Protein AF-A0AAW0FMP4-F1 (afdb_monomer_lite)

Structure (mmCIF, N/CA/C/O backbone):
data_AF-A0AAW0FMP4-F1
#
_entry.id   AF-A0AAW0FMP4-F1
#
loop_
_atom_site.group_PDB
_atom_site.id
_atom_site.type_symbol
_atom_site.label_atom_id
_atom_site.label_alt_id
_atom_site.label_comp_id
_atom_site.label_asym_id
_atom_site.label_entity_id
_atom_site.label_seq_id
_atom_site.pdbx_PDB_ins_code
_atom_site.Cartn_x
_atom_site.Cartn_y
_atom_site.Cartn_z
_atom_site.occupancy
_atom_site.B_iso_or_equiv
_atom_site.auth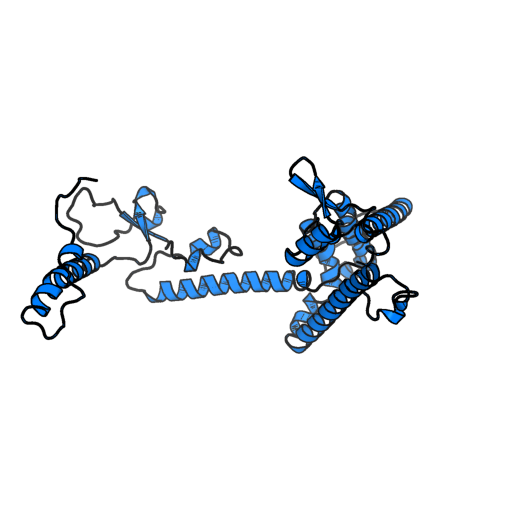_seq_id
_atom_site.auth_comp_id
_atom_site.auth_asym_id
_atom_site.auth_atom_id
_atom_site.pdbx_PDB_model_num
ATOM 1 N N . MET A 1 1 ? -31.340 -11.229 22.250 1.00 46.31 1 MET A N 1
ATOM 2 C CA . MET A 1 1 ? -31.129 -10.364 23.427 1.00 46.31 1 MET A CA 1
ATOM 3 C C . MET A 1 1 ? -32.455 -10.236 24.140 1.00 46.31 1 MET A C 1
ATOM 5 O O . MET A 1 1 ? -33.462 -10.056 23.465 1.00 46.31 1 MET A O 1
ATOM 9 N N . GLU A 1 2 ? -32.455 -10.417 25.455 1.00 75.06 2 GLU A N 1
ATOM 10 C CA . GLU A 1 2 ? -33.631 -10.211 26.300 1.00 75.06 2 GLU A CA 1
ATOM 11 C C . GLU A 1 2 ? -33.882 -8.702 26.431 1.00 75.06 2 GLU A C 1
ATOM 13 O O . GLU A 1 2 ? -32.935 -7.928 26.578 1.00 75.06 2 GLU A O 1
ATOM 18 N N . TYR A 1 3 ? -35.133 -8.269 26.276 1.00 82.94 3 TYR A N 1
ATOM 19 C CA . TYR A 1 3 ? -35.497 -6.863 26.428 1.00 82.94 3 TYR A CA 1
ATOM 20 C C . TYR A 1 3 ? -35.502 -6.510 27.914 1.00 82.94 3 TYR A C 1
ATOM 22 O O . TYR A 1 3 ? -36.204 -7.151 28.693 1.00 82.94 3 TYR A O 1
ATOM 30 N N . ILE A 1 4 ? -34.730 -5.494 28.293 1.00 83.12 4 ILE A N 1
ATOM 31 C CA . ILE A 1 4 ? -34.710 -4.972 29.658 1.00 83.12 4 ILE A CA 1
ATOM 32 C C . ILE A 1 4 ? -35.547 -3.693 29.673 1.00 83.12 4 ILE A C 1
ATOM 34 O O . ILE A 1 4 ? -35.209 -2.714 29.006 1.00 83.12 4 ILE A O 1
ATOM 38 N N . GLU A 1 5 ? -36.656 -3.723 30.407 1.00 85.31 5 GLU A N 1
ATOM 39 C CA . GLU A 1 5 ? -37.550 -2.579 30.584 1.00 85.31 5 GLU A CA 1
ATOM 40 C C . GLU A 1 5 ? -36.926 -1.552 31.545 1.00 85.31 5 GLU A C 1
ATOM 42 O O . GLU A 1 5 ? -36.425 -1.913 32.610 1.00 85.31 5 GLU A O 1
ATOM 47 N N . GLY A 1 6 ? -36.938 -0.268 31.172 1.00 83.06 6 GLY A N 1
ATOM 48 C CA . GLY A 1 6 ? -36.393 0.810 32.000 1.00 83.06 6 GLY A CA 1
ATOM 49 C C . GLY A 1 6 ? -36.350 2.173 31.303 1.00 83.06 6 GLY A C 1
ATOM 50 O O . GLY A 1 6 ? -36.480 2.277 30.080 1.00 83.06 6 GLY A O 1
ATOM 51 N N . GLU A 1 7 ? -36.171 3.240 32.087 1.00 82.81 7 GLU A N 1
ATOM 52 C CA . GLU A 1 7 ? -35.945 4.589 31.559 1.00 82.81 7 GLU A CA 1
ATOM 53 C C . GLU A 1 7 ? -34.481 4.803 31.151 1.00 82.81 7 GLU A C 1
ATOM 55 O O . GLU A 1 7 ? -33.555 4.311 31.791 1.00 82.81 7 GLU A O 1
ATOM 60 N N . LEU A 1 8 ? -34.261 5.572 30.080 1.00 84.00 8 LEU A N 1
ATOM 61 C CA . LEU A 1 8 ? -32.918 5.904 29.604 1.00 84.00 8 LEU A CA 1
ATOM 62 C C . LEU A 1 8 ? -32.252 6.929 30.530 1.00 84.00 8 LEU A C 1
ATOM 64 O O . LEU A 1 8 ? -32.854 7.960 30.825 1.00 84.00 8 LEU A O 1
ATOM 68 N N . LEU A 1 9 ? -30.974 6.718 30.854 1.00 82.31 9 LEU A N 1
ATOM 69 C CA . LEU A 1 9 ? -30.120 7.661 31.598 1.00 82.31 9 LEU A CA 1
ATOM 70 C C . LEU A 1 9 ? -30.187 9.101 31.054 1.00 82.31 9 LEU A C 1
ATOM 72 O O . LEU A 1 9 ? -30.290 10.054 31.816 1.00 82.31 9 LEU A O 1
ATOM 76 N N . MET A 1 10 ? -30.233 9.267 29.728 1.00 76.38 10 MET A N 1
ATOM 77 C CA . MET A 1 10 ? -30.350 10.579 29.068 1.00 76.38 10 MET A CA 1
ATOM 78 C C . MET A 1 10 ? -31.637 11.344 29.418 1.00 76.38 10 MET A C 1
ATOM 80 O O . MET A 1 10 ? -31.646 12.566 29.335 1.00 76.38 10 MET A O 1
ATOM 84 N N . LYS A 1 11 ? -32.725 10.660 29.803 1.00 82.31 11 LYS A N 1
ATOM 85 C CA . LYS A 1 11 ? -33.970 11.321 30.243 1.00 82.31 11 LYS A CA 1
ATOM 86 C C . LYS A 1 11 ? -33.863 11.905 31.651 1.00 82.31 11 LYS A C 1
ATOM 88 O O . LYS A 1 11 ? -34.692 12.726 32.024 1.00 82.31 11 LYS A O 1
ATOM 93 N N . GLN A 1 12 ? -32.866 11.468 32.416 1.00 80.00 12 GLN A N 1
ATOM 94 C CA . GLN A 1 12 ? -32.618 11.912 33.785 1.00 80.00 12 GLN A CA 1
ATOM 95 C C . GLN A 1 12 ? -31.642 13.099 33.836 1.00 80.00 12 GLN A C 1
ATOM 97 O O . GLN A 1 12 ? -31.476 13.702 34.891 1.00 80.00 12 GLN A O 1
ATOM 102 N N . TRP A 1 13 ? -31.024 13.465 32.703 1.00 76.25 13 TRP A N 1
ATOM 103 C CA . TRP A 1 13 ? -30.123 14.611 32.592 1.00 76.25 13 TRP A CA 1
ATOM 104 C C . TRP A 1 13 ? -30.853 15.852 32.068 1.00 76.25 13 TRP A C 1
ATOM 106 O O . TRP A 1 13 ? -31.481 15.809 31.009 1.00 76.25 13 TRP A O 1
ATOM 116 N N . ASN A 1 14 ? -30.720 16.982 32.768 1.00 79.62 14 ASN A N 1
ATOM 117 C CA . ASN A 1 14 ? -31.154 18.286 32.274 1.00 79.62 14 ASN A CA 1
ATOM 118 C C . ASN A 1 14 ? -29.937 19.205 32.043 1.00 79.62 14 ASN A C 1
ATOM 120 O O . ASN A 1 14 ? -29.473 19.844 32.987 1.00 79.62 14 ASN A O 1
ATOM 124 N N . PRO A 1 15 ? -29.427 19.314 30.801 1.00 76.50 15 PRO A N 1
ATOM 125 C CA . PRO A 1 15 ? -28.218 20.084 30.496 1.00 76.50 15 PRO A CA 1
ATOM 126 C C . PRO A 1 15 ? -28.403 21.609 30.579 1.00 76.50 15 PRO A C 1
ATOM 128 O O . PRO A 1 15 ? -27.451 22.346 30.346 1.00 76.50 15 PRO A O 1
ATOM 131 N N . LEU A 1 16 ? -29.621 22.096 30.846 1.00 80.75 16 LEU A N 1
ATOM 132 C CA . LEU A 1 16 ? -29.942 23.527 30.903 1.00 80.75 16 LEU A CA 1
ATOM 133 C C . LEU A 1 16 ? -30.001 24.077 32.336 1.00 80.75 16 LEU A C 1
ATOM 135 O O . LEU A 1 16 ? -30.237 25.272 32.518 1.00 80.75 16 LEU A O 1
ATOM 139 N N . VAL A 1 17 ? -29.834 23.223 33.348 1.00 80.94 17 VAL A N 1
ATOM 140 C CA . VAL A 1 17 ? -29.778 23.651 34.751 1.00 80.94 17 VAL A CA 1
ATOM 141 C C . VAL A 1 17 ? -28.416 24.291 35.009 1.00 80.94 17 VAL A C 1
ATOM 143 O O . VAL A 1 17 ? -27.389 23.719 34.662 1.00 80.94 17 VAL A O 1
ATOM 146 N N . SER A 1 18 ? -28.417 25.492 35.592 1.00 77.00 18 SER A N 1
ATOM 147 C CA . SER A 1 18 ? -27.185 26.160 36.026 1.00 77.00 18 SER A CA 1
ATOM 148 C C . SER A 1 18 ? -26.501 25.339 37.116 1.00 77.00 18 SER A C 1
ATOM 150 O O . SER A 1 18 ? -27.176 24.879 38.037 1.00 77.00 18 SER A O 1
ATOM 152 N N . ASP A 1 19 ? -25.173 25.245 37.073 1.00 74.69 19 ASP A N 1
ATOM 153 C CA . ASP A 1 19 ? -24.367 24.589 38.114 1.00 74.69 19 ASP A CA 1
ATOM 154 C C . ASP A 1 19 ? -24.575 25.216 39.510 1.00 74.69 19 ASP A C 1
ATOM 156 O O . ASP A 1 19 ? -24.301 24.590 40.531 1.00 74.69 19 ASP A O 1
ATOM 160 N N . GLU A 1 20 ? -25.085 26.451 39.561 1.00 79.56 20 GLU A N 1
ATOM 161 C CA . GLU A 1 20 ? -25.396 27.190 40.791 1.00 79.56 20 GLU A CA 1
ATOM 162 C C . GLU A 1 20 ? -26.792 26.877 41.364 1.00 79.56 20 GLU A C 1
ATOM 164 O O . GLU A 1 20 ? -27.141 27.365 42.441 1.00 79.56 20 GLU A O 1
ATOM 169 N N . ALA A 1 21 ? -27.621 26.105 40.653 1.00 80.75 21 ALA A N 1
ATOM 170 C CA . ALA A 1 21 ? -28.957 25.749 41.116 1.00 80.75 21 ALA A CA 1
ATOM 171 C C . ALA A 1 21 ? -28.906 24.689 42.230 1.00 80.75 21 ALA A C 1
ATOM 173 O O . ALA A 1 21 ? -28.149 23.719 42.175 1.00 80.75 21 ALA A O 1
ATOM 174 N N . GLU A 1 22 ? -29.751 24.860 43.247 1.00 78.94 22 GLU A N 1
ATOM 175 C CA . GLU A 1 22 ? -29.883 23.911 44.354 1.00 78.94 22 GLU A CA 1
ATOM 176 C C . GLU A 1 22 ? -30.314 22.531 43.822 1.00 78.94 22 GLU A C 1
ATOM 178 O O . GLU A 1 22 ? -31.299 22.425 43.092 1.00 78.94 22 GLU A O 1
ATOM 183 N N . GLY A 1 23 ? -29.557 21.478 44.149 1.00 79.62 23 GLY A N 1
ATOM 184 C CA . GLY A 1 23 ? -29.805 20.116 43.658 1.00 79.62 23 GLY A CA 1
ATOM 185 C C . GLY A 1 23 ? -29.122 19.744 42.331 1.00 79.62 23 GLY A C 1
ATOM 186 O O . GLY A 1 23 ? -29.139 18.573 41.952 1.00 79.62 23 GLY A O 1
ATOM 187 N N . ALA A 1 24 ? -28.494 20.697 41.624 1.00 80.62 24 ALA A N 1
ATOM 188 C CA . ALA A 1 24 ? -27.911 20.457 40.296 1.00 80.62 24 ALA A CA 1
ATOM 189 C C . ALA A 1 24 ? -26.805 19.386 40.305 1.00 80.62 24 ALA A C 1
ATOM 191 O O . ALA A 1 24 ? -26.715 18.560 39.394 1.00 80.62 24 ALA A O 1
ATOM 192 N N . VAL A 1 25 ? -25.986 19.359 41.361 1.00 81.94 25 VAL A N 1
ATOM 193 C CA . VAL A 1 25 ? -24.910 18.371 41.524 1.00 81.94 25 VAL A CA 1
ATOM 194 C C . VAL A 1 25 ? -25.471 16.977 41.811 1.00 81.94 25 VAL A C 1
ATOM 196 O O . VAL A 1 25 ? -24.970 16.004 41.245 1.00 81.94 25 VAL A O 1
ATOM 199 N N . GLU A 1 26 ? -26.499 16.848 42.659 1.00 85.00 26 GLU A N 1
ATOM 200 C CA . GLU A 1 26 ? -27.151 15.554 42.896 1.00 85.00 26 GLU A CA 1
ATOM 201 C C . GLU A 1 26 ? -27.810 15.002 41.627 1.00 85.00 26 GLU A C 1
ATOM 203 O O . GLU A 1 26 ? -27.701 13.806 41.354 1.00 85.00 26 GLU A O 1
ATOM 208 N N . ASP A 1 27 ? -28.458 15.854 40.832 1.00 82.06 27 ASP A N 1
ATOM 209 C CA . ASP A 1 27 ? -29.087 15.441 39.576 1.00 82.06 27 ASP A CA 1
ATOM 210 C C . ASP A 1 27 ? -28.059 15.016 38.521 1.00 82.06 27 ASP A C 1
ATOM 212 O O . ASP A 1 27 ? -28.260 14.014 37.833 1.00 82.06 27 ASP A O 1
ATOM 216 N N . LEU A 1 28 ? -26.916 15.704 38.439 1.00 83.44 28 LEU A N 1
ATOM 217 C CA . LEU A 1 28 ? -25.816 15.305 37.563 1.00 83.44 28 LEU A CA 1
ATOM 218 C C . LEU A 1 28 ? -25.216 13.950 37.978 1.00 83.44 28 LEU A C 1
ATOM 220 O O . LEU A 1 28 ? -24.957 13.093 37.129 1.00 83.44 28 LEU A O 1
ATOM 224 N N . LYS A 1 29 ? -25.034 13.725 39.284 1.00 86.81 29 LYS A N 1
ATOM 225 C CA . LYS A 1 29 ? -24.497 12.467 39.825 1.00 86.81 29 LYS A CA 1
ATOM 226 C C . LYS A 1 29 ? -25.367 11.252 39.522 1.00 86.81 29 LYS A C 1
ATOM 228 O O . LYS A 1 29 ? -24.820 10.191 39.247 1.00 86.81 29 LYS A O 1
ATOM 233 N N . LYS A 1 30 ? -26.696 11.401 39.446 1.00 86.44 30 LYS A N 1
ATOM 234 C CA . LYS A 1 30 ? -27.600 10.310 39.015 1.00 86.44 30 LYS A CA 1
ATOM 235 C C . LYS A 1 30 ? -27.257 9.752 37.632 1.00 86.44 30 LYS A C 1
ATOM 237 O O . LYS A 1 30 ? -27.597 8.609 37.345 1.00 86.44 30 LYS A O 1
ATOM 242 N N . VAL A 1 31 ? -26.602 10.546 36.783 1.00 87.19 31 VAL A N 1
ATOM 243 C CA . VAL A 1 31 ? -26.176 10.131 35.442 1.00 87.19 31 VAL A CA 1
ATOM 244 C C . VAL A 1 31 ? -24.694 9.785 35.398 1.00 87.19 31 VAL A C 1
ATOM 246 O O . VAL A 1 31 ? -24.329 8.788 34.778 1.00 87.19 31 VAL A O 1
ATOM 249 N N . ILE A 1 32 ? -23.842 10.573 36.058 1.00 87.50 32 ILE A N 1
ATOM 250 C CA . ILE A 1 32 ? -22.394 10.339 36.060 1.00 87.50 32 ILE A CA 1
ATOM 251 C C . ILE A 1 32 ? -22.035 9.072 36.835 1.00 87.50 32 ILE A C 1
ATOM 253 O O . ILE A 1 32 ? -21.282 8.260 36.303 1.00 87.50 32 ILE A O 1
ATOM 257 N N . ASP A 1 33 ? -22.575 8.871 38.038 1.00 91.06 33 ASP A N 1
ATOM 258 C CA . ASP A 1 33 ? -22.158 7.767 38.908 1.00 91.06 33 ASP A CA 1
ATOM 259 C C . ASP A 1 33 ? -22.397 6.397 38.242 1.00 91.06 33 ASP A C 1
ATOM 261 O O . ASP A 1 33 ? -21.449 5.623 38.167 1.00 91.06 33 ASP A O 1
ATOM 265 N N . PRO A 1 34 ? -23.558 6.101 37.612 1.00 90.38 34 PRO A N 1
ATOM 266 C CA . PRO A 1 34 ? -23.735 4.838 36.890 1.00 90.38 34 PRO A CA 1
ATOM 267 C C . PRO A 1 34 ? -22.777 4.646 35.707 1.00 90.38 34 PRO A C 1
ATOM 269 O O . PRO A 1 34 ? -22.411 3.515 35.390 1.00 90.38 34 PRO A O 1
ATOM 272 N N . ILE A 1 35 ? -22.381 5.729 35.026 1.00 89.06 35 ILE A N 1
ATOM 273 C CA . ILE A 1 35 ? -21.405 5.666 33.928 1.00 89.06 35 ILE A CA 1
ATOM 274 C C . ILE A 1 35 ? -20.015 5.356 34.485 1.00 89.06 35 ILE A C 1
ATOM 276 O O . ILE A 1 35 ? -19.305 4.531 33.911 1.00 89.06 35 ILE A O 1
ATOM 280 N N . VAL A 1 36 ? -19.641 5.997 35.594 1.00 91.00 36 VAL A N 1
ATOM 281 C CA . VAL A 1 36 ? -18.368 5.765 36.284 1.00 91.00 36 VAL A CA 1
ATOM 282 C C . VAL A 1 36 ? -18.320 4.344 36.836 1.00 91.00 36 VAL A C 1
ATOM 284 O O . VAL A 1 36 ? -17.387 3.621 36.514 1.00 91.00 36 VAL A O 1
ATOM 287 N N . ASP A 1 37 ? -19.356 3.889 37.540 1.00 93.38 37 ASP A N 1
ATOM 288 C CA . ASP A 1 37 ? -19.459 2.521 38.060 1.00 93.38 37 ASP A CA 1
ATOM 289 C C . ASP A 1 37 ? -19.364 1.480 36.936 1.00 93.38 37 ASP A C 1
ATOM 291 O O . ASP A 1 37 ? -18.714 0.440 37.072 1.00 93.38 37 ASP A O 1
ATOM 295 N N . PHE A 1 38 ? -19.995 1.757 35.790 1.00 91.06 38 PHE A N 1
ATOM 296 C CA . PHE A 1 38 ? -19.890 0.905 34.611 1.00 91.06 38 PHE A CA 1
ATOM 297 C C . PHE A 1 38 ? -18.462 0.873 34.051 1.00 91.06 38 PHE A C 1
ATOM 299 O O . PHE A 1 38 ? -17.962 -0.207 33.728 1.00 91.06 38 PHE A O 1
ATOM 306 N N . GLN A 1 39 ? -17.791 2.024 33.953 1.00 89.00 39 GLN A N 1
ATOM 307 C CA . GLN A 1 39 ? -16.393 2.102 33.520 1.00 89.00 39 GLN A CA 1
ATOM 308 C C . GLN A 1 39 ? -15.456 1.384 34.496 1.00 89.00 39 GLN A C 1
ATOM 310 O O . GLN A 1 39 ? -14.646 0.571 34.056 1.00 89.00 39 GLN A O 1
ATOM 315 N N . ASP A 1 40 ? -15.613 1.597 35.801 1.00 92.12 40 ASP A N 1
ATOM 316 C CA . ASP A 1 40 ? -14.849 0.914 36.846 1.00 92.12 40 ASP A CA 1
ATOM 317 C C . ASP A 1 40 ? -15.039 -0.600 36.754 1.00 92.12 40 ASP A C 1
ATOM 319 O O . ASP A 1 40 ? -14.076 -1.370 36.824 1.00 92.12 40 ASP A O 1
ATOM 323 N N . LYS A 1 41 ? -16.274 -1.057 36.513 1.00 90.69 41 LYS A N 1
ATOM 324 C CA . LYS A 1 41 ? -16.543 -2.482 36.337 1.00 90.69 41 LYS A CA 1
ATOM 325 C C . LYS A 1 41 ? -15.914 -3.038 35.061 1.00 90.69 41 LYS A C 1
ATOM 327 O O . LYS A 1 41 ? -15.340 -4.127 35.117 1.00 90.69 41 LYS A O 1
ATOM 332 N N . LEU A 1 42 ? -15.976 -2.313 33.944 1.00 83.75 42 LEU A N 1
ATOM 333 C CA . LEU A 1 42 ? -15.309 -2.702 32.696 1.00 83.75 42 LEU A CA 1
ATOM 334 C C . LEU A 1 42 ? -13.786 -2.796 32.855 1.00 83.75 42 LEU A C 1
ATOM 336 O O . LEU A 1 42 ? -13.175 -3.702 32.296 1.00 83.75 42 LEU A O 1
ATOM 340 N N . LEU A 1 43 ? -13.185 -1.892 33.630 1.00 86.12 43 LEU A N 1
ATOM 341 C CA . LEU A 1 43 ? -11.742 -1.842 33.874 1.00 86.12 43 LEU A CA 1
ATOM 342 C C . LEU A 1 43 ? -11.272 -2.797 34.982 1.00 86.12 43 LEU A C 1
ATOM 344 O O . LEU A 1 43 ? -10.072 -2.990 35.149 1.00 86.12 43 LEU A O 1
ATOM 348 N N . SER A 1 44 ? -12.193 -3.415 35.730 1.00 86.81 44 SER A N 1
ATOM 349 C CA . SER A 1 44 ? -11.851 -4.327 36.833 1.00 86.81 44 SER A CA 1
ATOM 350 C C . SER A 1 44 ? -11.214 -5.648 36.387 1.00 86.81 44 SER A C 1
ATOM 352 O O . SER A 1 44 ? -10.632 -6.356 37.209 1.00 86.81 44 SER A O 1
ATOM 354 N N . VAL A 1 45 ? -11.325 -5.995 35.101 1.00 87.06 45 VAL A N 1
ATOM 355 C CA . VAL A 1 45 ? -10.741 -7.216 34.539 1.00 87.06 45 VAL A CA 1
ATOM 356 C C . VAL A 1 45 ? -9.334 -6.919 34.033 1.00 87.06 45 VAL A C 1
ATOM 358 O O . VAL A 1 45 ? -9.149 -6.205 33.049 1.00 87.06 45 VAL A O 1
ATOM 361 N N . THR A 1 46 ? -8.340 -7.522 34.678 1.00 89.75 46 THR A N 1
ATOM 362 C CA . THR A 1 46 ? -6.956 -7.496 34.201 1.00 89.75 46 THR A CA 1
ATOM 363 C C . THR A 1 46 ? -6.731 -8.659 33.246 1.00 89.75 46 THR A C 1
ATOM 365 O O . THR A 1 46 ? -6.789 -9.821 33.647 1.00 89.75 46 THR A O 1
ATOM 368 N N . PHE A 1 47 ? -6.467 -8.346 31.981 1.00 91.50 47 PHE A N 1
ATOM 369 C CA . PHE A 1 47 ? -6.142 -9.354 30.978 1.00 91.50 47 PHE A CA 1
ATOM 370 C C . PHE A 1 47 ? -4.671 -9.780 31.059 1.00 91.50 47 PHE A C 1
ATOM 372 O O . PHE A 1 47 ? -3.784 -8.965 31.306 1.00 91.50 47 PHE A O 1
ATOM 379 N N . ASN A 1 48 ? -4.413 -11.060 30.793 1.00 92.62 48 ASN A N 1
ATOM 380 C CA . ASN A 1 48 ? -3.079 -11.668 30.807 1.00 92.62 48 ASN A CA 1
ATOM 381 C C . ASN A 1 48 ? -2.242 -11.296 29.567 1.00 92.62 48 ASN A C 1
ATOM 383 O O . ASN A 1 48 ? -1.014 -11.407 29.576 1.00 92.62 48 ASN A O 1
ATOM 387 N N . LYS A 1 49 ? -2.902 -10.864 28.486 1.00 93.19 49 LYS A N 1
ATOM 388 C CA . LYS A 1 49 ? -2.281 -10.451 27.224 1.00 93.19 49 LYS A CA 1
ATOM 389 C C . LYS A 1 49 ? -2.936 -9.194 26.660 1.00 93.19 49 LYS A C 1
ATOM 391 O O . LYS A 1 49 ? -4.082 -8.884 26.970 1.00 93.19 49 LYS A O 1
ATOM 396 N N . SER A 1 50 ? -2.218 -8.523 25.774 1.00 91.69 50 SER A N 1
ATOM 397 C CA . SER A 1 50 ? -2.716 -7.438 24.933 1.00 91.69 50 SER A CA 1
ATOM 398 C C . SER A 1 50 ? -3.002 -7.976 23.531 1.00 91.69 50 SER A C 1
ATOM 400 O O . SER A 1 50 ? -2.168 -8.668 22.945 1.00 91.69 50 SER A O 1
ATOM 402 N N . GLY A 1 51 ? -4.180 -7.671 22.991 1.00 92.19 51 GLY A N 1
ATOM 403 C CA . GLY A 1 51 ? -4.649 -8.179 21.703 1.00 92.19 51 GLY A CA 1
ATOM 404 C C . GLY A 1 51 ? -6.147 -7.952 21.537 1.00 92.19 51 GLY A C 1
ATOM 405 O O . GLY A 1 51 ? -6.740 -7.134 22.239 1.00 92.19 51 GLY A O 1
ATOM 406 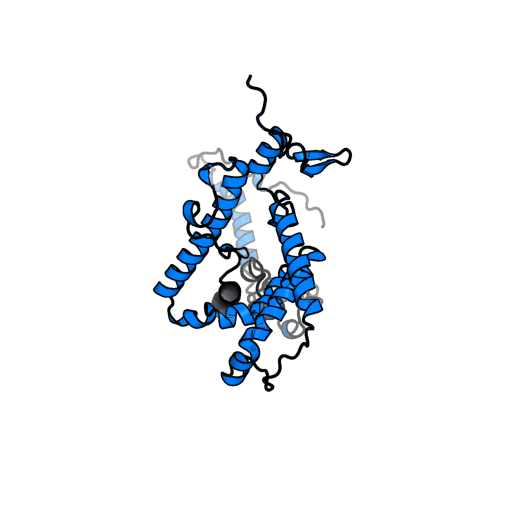N N . SER A 1 52 ? -6.772 -8.670 20.607 1.00 93.38 52 SER A N 1
ATOM 407 C CA . SER A 1 52 ? -8.233 -8.656 20.450 1.00 93.38 52 SER A CA 1
ATOM 408 C C . SER A 1 52 ? -8.865 -9.902 21.062 1.00 93.38 52 SER A C 1
ATOM 410 O O . SER A 1 52 ? -8.217 -10.942 21.183 1.00 93.38 52 SER A O 1
ATOM 412 N N . LEU A 1 53 ? -10.122 -9.780 21.493 1.00 92.88 53 LEU A N 1
ATOM 413 C CA . LEU A 1 53 ? -10.873 -10.881 22.087 1.00 92.88 53 LEU A CA 1
ATOM 414 C C . LEU A 1 53 ? -11.550 -11.700 20.984 1.00 92.88 53 LEU A C 1
ATOM 416 O O . LEU A 1 53 ? -12.281 -11.151 20.162 1.00 92.88 53 LEU A O 1
ATOM 420 N N . TYR A 1 54 ? -11.333 -13.007 21.007 1.00 94.25 54 TYR A N 1
ATOM 421 C CA . TYR A 1 54 ? -11.871 -13.969 20.049 1.00 94.25 54 TYR A CA 1
ATOM 422 C C . TYR A 1 54 ? -12.570 -15.108 20.775 1.00 94.25 54 TYR A C 1
ATOM 424 O O . TYR A 1 54 ? -12.301 -15.361 21.954 1.00 94.25 54 TYR A O 1
ATOM 432 N N . PHE A 1 55 ? -13.429 -15.833 20.060 1.00 94.56 55 PHE A N 1
ATOM 433 C CA . PHE A 1 55 ? -13.878 -17.135 20.532 1.00 94.56 55 PHE A CA 1
ATOM 434 C C . PHE A 1 55 ? -12.716 -18.130 20.533 1.00 94.56 55 PHE A C 1
ATOM 436 O O . PHE A 1 55 ? -11.761 -17.996 19.769 1.00 94.56 55 PHE A O 1
ATOM 443 N N . PHE A 1 56 ? -12.798 -19.131 21.406 1.00 93.00 56 PHE A N 1
ATOM 444 C CA . PHE A 1 56 ? -11.772 -20.164 21.545 1.00 93.00 56 PHE A CA 1
ATOM 445 C C . PHE A 1 56 ? -11.392 -20.834 20.218 1.00 93.00 56 PHE A C 1
ATOM 447 O O . PHE A 1 56 ? -10.207 -21.000 19.937 1.00 93.00 56 PHE A O 1
ATOM 454 N N . ASP A 1 57 ? -12.384 -21.155 19.388 1.00 91.81 57 ASP A N 1
ATOM 455 C CA . ASP A 1 57 ? -12.175 -21.839 18.108 1.00 91.81 57 ASP A CA 1
ATOM 456 C C . ASP A 1 57 ? -11.654 -20.913 16.991 1.00 91.81 57 ASP A C 1
ATOM 458 O O . ASP A 1 57 ? -11.168 -21.399 15.972 1.00 91.81 57 ASP A O 1
ATOM 462 N N . ASP A 1 58 ? -11.710 -19.590 17.187 1.00 91.88 58 ASP A N 1
ATOM 463 C CA . ASP A 1 58 ? -11.335 -18.588 16.177 1.00 91.88 58 ASP A CA 1
ATOM 464 C C . ASP A 1 58 ? -9.874 -18.119 16.299 1.00 91.88 58 ASP A C 1
ATOM 466 O O . ASP A 1 58 ? -9.410 -17.305 15.497 1.00 91.88 58 ASP A O 1
ATOM 470 N N . VAL A 1 59 ? -9.134 -18.602 17.303 1.00 91.12 59 VAL A N 1
ATOM 471 C CA . VAL A 1 59 ? -7.704 -18.304 17.466 1.00 91.12 59 VAL A CA 1
ATOM 472 C C . VAL A 1 59 ? -6.831 -19.483 17.060 1.00 91.12 59 VAL A C 1
ATOM 474 O O . VAL A 1 59 ? -7.221 -20.646 17.170 1.00 91.12 59 VAL A O 1
ATOM 477 N N . ASP A 1 60 ? -5.598 -19.170 16.658 1.00 88.94 60 ASP A N 1
ATOM 478 C CA . ASP A 1 60 ? -4.563 -20.174 16.430 1.00 88.94 60 ASP A CA 1
ATOM 479 C C . ASP A 1 60 ? -4.353 -21.049 17.677 1.00 88.94 60 ASP A C 1
ATOM 481 O O . ASP A 1 60 ? -4.420 -20.572 18.815 1.00 88.94 60 ASP A O 1
ATOM 485 N N . VAL A 1 61 ? -4.049 -22.330 17.453 1.00 89.81 61 VAL A N 1
ATOM 486 C CA . VAL A 1 61 ? -3.857 -23.347 18.498 1.00 89.81 61 VAL A CA 1
ATOM 487 C C . VAL A 1 61 ? -2.839 -22.898 19.553 1.00 89.81 61 VAL A C 1
ATOM 489 O O . VAL A 1 61 ? -2.994 -23.201 20.735 1.00 89.81 61 VAL A O 1
ATOM 492 N N . THR A 1 62 ? -1.828 -22.121 19.160 1.00 87.88 62 THR A N 1
ATOM 493 C CA . THR A 1 62 ? -0.825 -21.568 20.084 1.00 87.88 62 THR A CA 1
ATOM 494 C C . THR A 1 62 ? -1.414 -20.596 21.113 1.00 87.88 62 THR A C 1
ATOM 496 O O . THR A 1 62 ? -0.917 -20.525 22.237 1.00 87.88 62 THR A O 1
ATOM 499 N N . ASN A 1 63 ? -2.502 -19.898 20.779 1.00 88.50 63 ASN A N 1
ATOM 500 C CA . ASN A 1 63 ? -3.190 -18.954 21.662 1.00 88.50 63 ASN A CA 1
ATOM 501 C C . ASN A 1 63 ? -4.344 -19.603 22.446 1.00 88.50 63 ASN A C 1
ATOM 503 O O . ASN A 1 63 ? -4.776 -19.058 23.460 1.00 88.50 63 ASN A O 1
ATOM 507 N N . GLN A 1 64 ? -4.810 -20.793 22.048 1.00 91.12 64 GLN A N 1
ATOM 508 C CA . GLN A 1 64 ? -5.855 -21.538 22.769 1.00 91.12 64 GLN A CA 1
ATOM 509 C C . GLN A 1 64 ? -5.412 -22.001 24.165 1.00 91.12 64 GLN A C 1
ATOM 511 O O . GLN A 1 64 ? -6.247 -22.181 25.055 1.00 91.12 64 GLN A O 1
ATOM 516 N N . GLY A 1 65 ? -4.106 -22.173 24.380 1.00 86.31 65 GLY A N 1
ATOM 517 C CA . GLY A 1 65 ? -3.548 -22.616 25.660 1.00 86.31 65 GLY A CA 1
ATOM 518 C C . GLY A 1 65 ? -3.479 -21.538 26.747 1.00 86.31 65 GLY A C 1
ATOM 519 O O . GLY A 1 65 ? -3.170 -21.873 27.887 1.00 86.31 65 GLY A O 1
ATOM 520 N N . VAL A 1 66 ? -3.745 -20.266 26.423 1.00 86.31 66 VAL A N 1
ATOM 521 C CA . VAL A 1 66 ? -3.600 -19.149 27.369 1.00 86.31 66 VAL A CA 1
ATOM 522 C C . VAL A 1 66 ? -4.959 -18.561 27.728 1.00 86.31 66 VAL A C 1
ATOM 524 O O . VAL A 1 66 ? -5.721 -18.137 26.859 1.00 86.31 66 VAL A O 1
ATOM 527 N N . THR A 1 67 ? -5.263 -18.515 29.023 1.00 91.38 67 THR A N 1
ATOM 528 C CA . THR A 1 67 ? -6.472 -17.875 29.547 1.00 91.38 67 THR A CA 1
ATOM 529 C C . THR A 1 67 ? -6.410 -16.357 29.357 1.00 91.38 67 THR A C 1
ATOM 531 O O . THR A 1 67 ? -5.351 -15.753 29.545 1.00 91.38 67 THR A O 1
ATOM 534 N N . PRO A 1 68 ? -7.532 -15.710 28.992 1.00 91.56 68 PRO A N 1
ATOM 535 C CA . PRO A 1 68 ? -7.562 -14.264 28.795 1.00 91.56 68 PRO A CA 1
ATOM 536 C C . PRO A 1 68 ? -7.378 -13.489 30.110 1.00 91.56 68 PRO A C 1
ATOM 538 O O . PRO A 1 68 ? -6.773 -12.424 30.091 1.00 91.56 68 PRO A O 1
ATOM 541 N N . TYR A 1 69 ? -7.877 -14.013 31.231 1.00 91.81 69 TYR A N 1
ATOM 542 C CA . TYR A 1 69 ? -7.791 -13.442 32.578 1.00 91.81 69 TYR A CA 1
ATOM 543 C C . TYR A 1 69 ? -7.932 -14.559 33.624 1.00 91.81 69 TYR A C 1
ATOM 545 O O . TYR A 1 69 ? -8.384 -15.665 33.306 1.00 91.81 69 TYR A O 1
ATOM 553 N N . GLU A 1 70 ? -7.568 -14.265 34.871 1.00 89.88 70 GLU A N 1
ATOM 554 C CA . GLU A 1 70 ? -7.639 -15.209 35.991 1.00 89.88 70 GLU A CA 1
ATOM 555 C C . GLU A 1 70 ? -8.976 -15.142 36.747 1.00 89.88 70 GLU A C 1
ATOM 557 O O . GLU A 1 70 ? -9.624 -14.098 36.806 1.00 89.88 70 GLU A O 1
ATOM 562 N N . GLY A 1 71 ? -9.369 -16.257 37.376 1.00 87.75 71 GLY A N 1
ATOM 563 C CA . GLY A 1 71 ? -10.485 -16.286 38.334 1.00 87.75 71 GLY A CA 1
ATOM 564 C C . GLY A 1 71 ? -11.896 -16.422 37.746 1.00 87.75 71 GLY A C 1
ATOM 565 O O . GLY A 1 71 ? -12.856 -16.055 38.416 1.00 87.75 71 GLY A O 1
ATOM 566 N N . GLU A 1 72 ? -12.057 -16.946 36.525 1.00 90.00 72 GLU A N 1
ATOM 567 C CA . GLU A 1 72 ? -13.391 -17.212 35.962 1.00 90.00 72 GLU A CA 1
ATOM 568 C C . GLU A 1 72 ? -14.094 -18.374 36.685 1.00 90.00 72 GLU A C 1
ATOM 570 O O . GLU A 1 72 ? -13.683 -19.536 36.589 1.00 90.00 72 GLU A O 1
ATOM 575 N N . GLU A 1 73 ? -15.185 -18.061 37.380 1.00 88.62 73 GLU A N 1
ATOM 576 C CA . GLU A 1 73 ? -16.002 -19.037 38.106 1.00 88.62 73 GLU A CA 1
ATOM 577 C C . GLU A 1 73 ? -17.210 -19.521 37.292 1.00 88.62 73 GLU A C 1
ATOM 579 O O . GLU A 1 73 ? -17.734 -20.602 37.563 1.00 88.62 73 GLU A O 1
ATOM 584 N N . ASN A 1 74 ? -17.656 -18.761 36.282 1.00 88.56 74 ASN A N 1
ATOM 585 C CA . ASN A 1 74 ? -18.820 -19.107 35.475 1.00 88.56 74 ASN A CA 1
ATOM 586 C C . ASN A 1 74 ? -18.474 -20.208 34.453 1.00 88.56 74 ASN A C 1
ATOM 588 O O . ASN A 1 74 ? -17.731 -19.956 33.497 1.00 88.56 74 ASN A O 1
ATOM 592 N N . PRO A 1 75 ? -19.076 -21.410 34.557 1.00 88.56 75 PRO A N 1
ATOM 593 C CA . PRO A 1 75 ? -18.784 -22.514 33.643 1.00 88.56 75 PRO A CA 1
ATOM 594 C C . PRO A 1 75 ? -19.096 -22.219 32.169 1.00 88.56 75 PRO A C 1
ATOM 596 O O . PRO A 1 75 ? -18.516 -22.857 31.301 1.00 88.56 75 PRO A O 1
ATOM 599 N N . LEU A 1 76 ? -19.999 -21.273 31.873 1.00 87.25 76 LEU A N 1
ATOM 600 C CA . LEU A 1 76 ? -20.362 -20.887 30.499 1.00 87.25 76 LEU A CA 1
ATOM 601 C C . LEU A 1 76 ? -19.357 -19.932 29.843 1.00 87.25 76 LEU A C 1
ATOM 603 O O . LEU A 1 76 ? -19.385 -19.748 28.624 1.00 87.25 76 LEU A O 1
ATOM 607 N N . LEU A 1 77 ? -18.546 -19.251 30.652 1.00 85.88 77 LEU A N 1
ATOM 608 C CA . LEU A 1 77 ? -17.533 -18.300 30.189 1.00 85.88 77 LEU A CA 1
ATOM 609 C C . LEU A 1 77 ? -16.138 -18.916 30.219 1.00 85.88 77 LEU A C 1
ATOM 611 O O . LEU A 1 77 ? -15.270 -18.511 29.441 1.00 85.88 77 LEU A O 1
ATOM 615 N N . LYS A 1 78 ? -15.950 -19.936 31.061 1.00 85.69 78 LYS A N 1
ATOM 616 C CA . LYS A 1 78 ? -14.761 -20.773 31.065 1.00 85.69 78 LYS A CA 1
ATOM 617 C C . LYS A 1 78 ? -14.527 -21.334 29.661 1.00 85.69 78 LYS A C 1
ATOM 619 O O . LYS A 1 78 ? -15.417 -21.924 29.061 1.00 85.69 78 LYS A O 1
ATOM 624 N N . ASP A 1 79 ? -13.339 -21.077 29.127 1.00 86.44 79 ASP A N 1
ATOM 625 C CA . ASP A 1 79 ? -12.922 -21.477 27.778 1.00 86.44 79 ASP A CA 1
ATOM 626 C C . ASP A 1 79 ? -13.732 -20.903 26.610 1.00 86.44 79 ASP A C 1
ATOM 628 O O . ASP A 1 79 ? -13.573 -21.345 25.481 1.00 86.44 79 ASP A O 1
ATOM 632 N N . ARG A 1 80 ? -14.540 -19.863 26.831 1.00 91.38 80 ARG A N 1
ATOM 633 C CA . ARG A 1 80 ? -15.265 -19.206 25.737 1.00 91.38 80 ARG A CA 1
ATOM 634 C C . ARG A 1 80 ? -14.382 -18.271 24.920 1.00 91.38 80 ARG A C 1
ATOM 636 O O . ARG A 1 80 ? -14.538 -18.185 23.703 1.00 91.38 80 ARG A O 1
ATOM 643 N N . TRP A 1 81 ? -13.492 -17.553 25.598 1.00 92.62 81 TRP A N 1
ATOM 644 C CA . TRP A 1 81 ? -12.733 -16.453 25.013 1.00 92.62 81 TRP A CA 1
ATOM 645 C C . TRP A 1 81 ? -11.229 -16.694 25.064 1.00 92.62 81 TRP A C 1
ATOM 647 O O . TRP A 1 81 ? -10.712 -17.301 26.008 1.00 92.62 81 TRP A O 1
ATOM 657 N N . ARG A 1 82 ? -10.524 -16.167 24.065 1.00 94.25 82 ARG A N 1
ATOM 658 C CA . ARG A 1 82 ? -9.063 -16.123 23.981 1.00 94.25 82 ARG A CA 1
ATOM 659 C C . ARG A 1 82 ? -8.602 -14.763 23.481 1.00 94.25 82 ARG A C 1
ATOM 661 O O . ARG A 1 82 ? -9.349 -14.056 22.807 1.00 94.25 82 ARG A O 1
ATOM 668 N N . ILE A 1 83 ? -7.372 -14.400 23.831 1.00 94.12 83 ILE A N 1
ATOM 669 C CA . ILE A 1 83 ? -6.728 -13.195 23.307 1.00 94.12 83 ILE A CA 1
ATOM 670 C C . ILE A 1 83 ? -5.873 -13.619 22.125 1.00 94.12 83 ILE A C 1
ATOM 672 O O . ILE A 1 83 ? -4.939 -14.404 22.275 1.00 94.12 83 ILE A O 1
ATOM 676 N N . GLY A 1 84 ? -6.243 -13.122 20.953 1.00 94.06 84 GLY A N 1
ATOM 677 C CA . GLY A 1 84 ? -5.553 -13.363 19.696 1.00 94.06 84 GLY A CA 1
ATOM 678 C C . GLY A 1 84 ? -4.894 -12.091 19.162 1.00 94.06 84 GLY A C 1
ATOM 679 O O . GLY A 1 84 ? -4.814 -11.081 19.874 1.00 94.06 84 GLY A O 1
ATOM 680 N N . PRO A 1 85 ? -4.437 -12.124 17.902 1.00 94.31 85 PRO A N 1
ATOM 681 C CA . PRO A 1 85 ? -3.827 -10.971 17.258 1.00 94.31 85 PRO A CA 1
ATOM 682 C C . PRO A 1 85 ? -4.718 -9.722 17.297 1.00 94.31 85 PRO A C 1
ATOM 684 O O . PRO A 1 85 ? -5.941 -9.807 17.296 1.00 94.31 85 PRO A O 1
ATOM 687 N N . SER A 1 86 ? -4.123 -8.536 17.340 1.00 93.31 86 SER A N 1
ATOM 688 C CA . SER A 1 86 ? -4.861 -7.277 17.336 1.00 93.31 86 SER A CA 1
ATOM 689 C C . SER A 1 86 ? -5.484 -6.998 15.965 1.00 93.31 86 SER A C 1
ATOM 691 O O . SER A 1 86 ? -4.811 -7.075 14.934 1.00 93.31 86 SER A O 1
ATOM 693 N N . VAL A 1 87 ? -6.761 -6.597 15.960 1.00 90.31 87 VAL A N 1
ATOM 694 C CA . VAL A 1 87 ? -7.467 -6.085 14.768 1.00 90.31 87 VAL A CA 1
ATOM 695 C C . VAL A 1 87 ? -7.358 -4.566 14.621 1.00 90.31 87 VAL A C 1
ATOM 697 O O . VAL A 1 87 ? -8.082 -3.945 13.839 1.00 90.31 87 VAL A O 1
ATOM 700 N N . GLU A 1 88 ? -6.474 -3.927 15.388 1.00 89.38 88 GLU A N 1
ATOM 701 C CA . GLU A 1 88 ? -6.300 -2.486 15.328 1.00 89.38 88 GLU A CA 1
ATOM 702 C C . GLU A 1 88 ? -5.894 -2.004 13.934 1.00 89.38 88 GLU A C 1
ATOM 704 O O . GLU A 1 88 ? -5.053 -2.577 13.234 1.00 89.38 88 GLU A O 1
ATOM 709 N N . LYS A 1 89 ? -6.433 -0.839 13.565 1.00 88.94 89 LYS A N 1
ATOM 710 C CA . LYS A 1 89 ? -6.165 -0.185 12.279 1.00 88.94 89 LYS A CA 1
ATOM 711 C C . LYS A 1 89 ? -4.674 0.017 11.992 1.00 88.94 89 LYS A C 1
ATOM 713 O O . LYS A 1 89 ? -4.317 0.143 10.828 1.00 88.94 89 LYS A O 1
ATOM 718 N N . HIS A 1 90 ? -3.820 0.086 13.012 1.00 87.94 90 HIS A N 1
ATOM 719 C CA . HIS A 1 90 ? -2.379 0.286 12.852 1.00 87.94 90 HIS A CA 1
ATOM 720 C C . HIS A 1 90 ? -1.709 -0.880 12.108 1.00 87.94 90 HIS A C 1
ATOM 722 O O . HIS A 1 90 ? -0.787 -0.651 11.323 1.00 87.94 90 HIS A O 1
ATOM 728 N N . PHE A 1 91 ? -2.246 -2.094 12.259 1.00 89.00 91 PHE A N 1
ATOM 729 C CA . PHE A 1 91 ? -1.749 -3.301 11.600 1.00 89.00 91 PHE A CA 1
ATOM 730 C C . PHE A 1 91 ? -2.426 -3.581 10.250 1.00 89.00 91 PHE A C 1
ATOM 732 O O . PHE A 1 91 ? -1.828 -4.228 9.399 1.00 89.00 91 PHE A O 1
ATOM 739 N N . ALA A 1 92 ? -3.631 -3.051 10.006 1.00 83.31 92 ALA A N 1
ATOM 740 C CA . ALA A 1 92 ? -4.381 -3.305 8.767 1.00 83.31 92 ALA A CA 1
ATOM 741 C C . ALA A 1 92 ? -4.373 -2.128 7.768 1.00 83.31 92 ALA A C 1
ATOM 743 O O . ALA A 1 92 ? -4.217 -2.304 6.557 1.00 83.31 92 ALA A O 1
ATOM 744 N N . LYS A 1 93 ? -4.552 -0.891 8.245 1.00 84.88 93 LYS A N 1
ATOM 745 C CA . LYS A 1 93 ? -4.766 0.280 7.384 1.00 84.88 93 LYS A CA 1
ATOM 746 C C . LYS A 1 93 ? -3.464 0.705 6.707 1.00 84.88 93 LYS A C 1
ATOM 748 O O . LYS A 1 93 ? -2.442 0.918 7.358 1.00 84.88 93 LYS A O 1
ATOM 753 N N . ASN A 1 94 ? -3.531 0.913 5.390 1.00 81.69 94 ASN A N 1
ATOM 754 C CA . ASN A 1 94 ? -2.412 1.365 4.553 1.00 81.69 94 ASN A CA 1
ATOM 755 C C . ASN A 1 94 ? -1.177 0.438 4.597 1.00 81.69 94 ASN A C 1
ATOM 757 O O . ASN A 1 94 ? -0.053 0.895 4.379 1.00 81.69 94 ASN A O 1
ATOM 761 N N . LYS A 1 95 ? -1.389 -0.857 4.869 1.00 86.56 95 LYS A N 1
ATOM 762 C CA . LYS A 1 95 ? -0.371 -1.921 4.825 1.00 86.56 95 LYS A CA 1
ATOM 763 C C . LYS A 1 95 ? -0.505 -2.804 3.582 1.00 86.56 95 LYS A C 1
ATOM 765 O O . LYS A 1 95 ? -0.025 -3.925 3.560 1.00 86.56 95 LYS A O 1
ATOM 770 N N . ASN A 1 96 ? -1.106 -2.281 2.512 1.00 80.69 96 ASN A N 1
ATOM 771 C CA . ASN A 1 96 ? -1.343 -2.997 1.250 1.00 80.69 96 ASN A CA 1
ATOM 772 C C . ASN A 1 96 ? -0.065 -3.400 0.490 1.00 80.69 96 ASN A C 1
ATOM 774 O O . ASN A 1 96 ? -0.160 -3.973 -0.592 1.00 80.69 96 ASN A O 1
ATOM 778 N N . LYS A 1 97 ? 1.115 -3.045 1.008 1.00 84.31 97 LYS A N 1
ATOM 779 C CA . LYS A 1 97 ? 2.425 -3.449 0.483 1.00 84.31 97 LYS A CA 1
ATOM 780 C C . LYS A 1 97 ? 3.091 -4.546 1.319 1.00 84.31 97 LYS A C 1
ATOM 782 O O . LYS A 1 97 ? 4.226 -4.897 1.027 1.00 84.31 97 LYS A O 1
ATOM 787 N N . LEU A 1 98 ? 2.402 -5.054 2.340 1.00 86.44 98 LEU A N 1
ATOM 788 C CA . LEU A 1 98 ? 2.787 -6.221 3.125 1.00 86.44 98 LEU A CA 1
ATOM 789 C C . LEU A 1 98 ? 1.789 -7.346 2.853 1.00 86.44 98 LEU A C 1
ATOM 791 O O . LEU A 1 98 ? 0.590 -7.101 2.713 1.00 86.44 98 LEU A O 1
ATOM 795 N N . SER A 1 99 ? 2.278 -8.578 2.791 1.00 89.94 99 SER A N 1
ATOM 796 C CA . SER A 1 99 ? 1.427 -9.764 2.802 1.00 89.94 99 SER A CA 1
ATOM 797 C C . SER A 1 99 ? 0.786 -9.966 4.178 1.00 89.94 99 SER A C 1
ATOM 799 O O . SER A 1 99 ? 1.308 -9.527 5.204 1.00 89.94 99 SER A O 1
ATOM 801 N N . GLU A 1 100 ? -0.325 -10.699 4.218 1.00 88.56 100 GLU A N 1
ATOM 802 C CA . GLU A 1 100 ? -0.992 -11.064 5.474 1.00 88.56 100 GLU A CA 1
ATOM 803 C C . GLU A 1 100 ? -0.046 -11.805 6.429 1.00 88.56 100 GLU A C 1
ATOM 805 O O . GLU A 1 100 ? -0.017 -11.522 7.623 1.00 88.56 100 GLU A O 1
ATOM 810 N N . LYS A 1 101 ? 0.813 -12.679 5.891 1.00 90.94 101 LYS A N 1
ATOM 811 C CA . LYS A 1 101 ? 1.822 -13.410 6.666 1.00 90.94 101 LYS A CA 1
ATOM 812 C C . LYS A 1 101 ? 2.882 -12.495 7.285 1.00 90.94 101 LYS A C 1
ATOM 814 O O . LYS A 1 101 ? 3.393 -12.813 8.353 1.00 90.94 101 L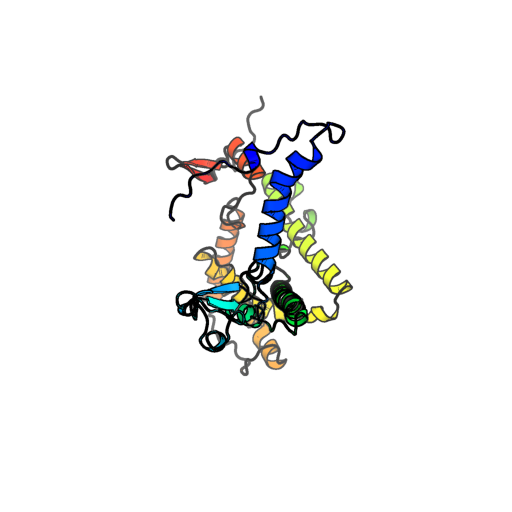YS A O 1
ATOM 819 N N . GLU A 1 102 ? 3.251 -11.401 6.622 1.00 91.69 102 GLU A N 1
ATOM 820 C CA . GLU A 1 102 ? 4.163 -10.403 7.194 1.00 91.69 102 GLU A CA 1
ATOM 821 C C . GLU A 1 102 ? 3.461 -9.600 8.287 1.00 91.69 102 GLU A C 1
ATOM 823 O O . GLU A 1 102 ? 4.015 -9.442 9.367 1.00 91.69 102 GLU A O 1
ATOM 828 N N . ILE A 1 103 ? 2.221 -9.158 8.057 1.00 92.12 103 ILE A N 1
ATOM 829 C CA . ILE A 1 103 ? 1.432 -8.426 9.063 1.00 92.12 103 ILE A CA 1
ATOM 830 C C . ILE A 1 103 ? 1.210 -9.282 10.319 1.00 92.12 103 ILE A C 1
ATOM 832 O O . ILE A 1 103 ? 1.350 -8.776 11.433 1.00 92.12 103 ILE A O 1
ATOM 836 N N . ALA A 1 104 ? 0.936 -10.578 10.143 1.00 91.38 104 ALA A N 1
ATOM 837 C CA . ALA A 1 104 ? 0.712 -11.536 11.225 1.00 91.38 104 ALA A CA 1
ATOM 838 C C . ALA A 1 104 ? 1.917 -11.707 12.172 1.00 91.38 104 ALA A C 1
ATOM 840 O O . ALA A 1 104 ? 1.769 -12.210 13.279 1.00 91.38 104 ALA A O 1
ATOM 841 N N . GLN A 1 105 ? 3.120 -11.293 11.760 1.00 92.81 105 GLN A N 1
ATOM 842 C CA . GLN A 1 105 ? 4.306 -11.322 12.625 1.00 92.81 105 GLN A CA 1
ATOM 843 C C . GLN A 1 105 ? 4.324 -10.165 13.624 1.00 92.81 105 GLN A C 1
ATOM 845 O O . GLN A 1 105 ? 5.029 -10.231 14.627 1.00 92.81 105 GLN A O 1
ATOM 850 N N . TYR A 1 106 ? 3.567 -9.104 13.342 1.00 94.44 106 TYR A N 1
ATOM 851 C CA . TYR A 1 106 ? 3.601 -7.864 14.105 1.00 94.44 106 TYR A CA 1
ATOM 852 C C . TYR A 1 106 ? 2.330 -7.608 14.899 1.00 94.44 106 TYR A C 1
ATOM 854 O O . TYR A 1 106 ? 2.320 -6.676 15.680 1.00 94.44 106 TYR A O 1
ATOM 862 N N . ASN A 1 107 ? 1.244 -8.354 14.715 1.00 93.56 107 ASN A N 1
ATOM 863 C CA . ASN A 1 107 ? -0.037 -8.042 15.357 1.00 93.56 107 ASN A CA 1
ATOM 864 C C . ASN A 1 107 ? -0.285 -8.826 16.658 1.00 93.56 107 ASN A C 1
ATOM 866 O O . ASN A 1 107 ? -1.407 -8.825 17.156 1.00 93.56 107 ASN A O 1
ATOM 870 N N . GLY A 1 108 ? 0.744 -9.436 17.251 1.00 92.25 108 GLY A N 1
ATOM 871 C CA . GLY A 1 108 ? 0.655 -10.066 18.570 1.00 92.25 108 GLY A CA 1
ATOM 872 C C . GLY A 1 108 ? -0.076 -11.419 18.563 1.00 92.25 108 GLY A C 1
ATOM 873 O O . GLY A 1 108 ? -0.093 -12.100 17.536 1.00 92.25 108 GLY A O 1
ATOM 874 N N . PRO A 1 109 ? -0.673 -11.843 19.696 1.00 94.19 109 PRO A N 1
ATOM 875 C CA . PRO A 1 109 ? -0.847 -11.106 20.958 1.00 94.19 109 PRO A CA 1
ATOM 876 C C . PRO A 1 109 ? 0.444 -10.968 21.783 1.00 94.19 109 PRO A C 1
ATOM 878 O O . PRO A 1 109 ? 1.363 -11.775 21.655 1.00 94.19 109 PRO A O 1
ATOM 881 N N . TRP A 1 110 ? 0.490 -9.978 22.679 1.00 94.75 110 TRP A N 1
ATOM 882 C CA . TRP A 1 110 ? 1.655 -9.679 23.533 1.00 94.75 110 TRP A CA 1
ATOM 883 C C . TRP A 1 110 ? 1.363 -9.936 25.009 1.00 94.75 110 TRP A C 1
ATOM 885 O O . TRP A 1 110 ? 0.218 -9.823 25.436 1.00 94.75 110 TRP A O 1
ATOM 895 N N . ASP A 1 111 ? 2.381 -10.251 25.805 1.00 93.12 111 ASP A N 1
ATOM 896 C CA . ASP A 1 111 ? 2.205 -10.468 27.246 1.00 93.12 111 ASP A CA 1
ATOM 897 C C . ASP A 1 111 ? 1.890 -9.146 27.966 1.00 93.12 111 ASP A C 1
ATOM 899 O O . ASP A 1 111 ? 2.527 -8.122 27.703 1.00 93.12 111 ASP A O 1
ATOM 903 N N . ALA A 1 112 ? 0.939 -9.157 28.909 1.00 90.12 112 ALA A N 1
ATOM 904 C CA . ALA A 1 112 ? 0.546 -7.951 29.650 1.00 90.12 112 ALA A CA 1
ATOM 905 C C . ALA A 1 112 ? 1.699 -7.350 30.479 1.00 90.12 112 ALA A C 1
ATOM 907 O O . ALA A 1 112 ? 1.738 -6.145 30.721 1.00 90.12 112 ALA A O 1
ATOM 908 N N . GLU A 1 113 ? 2.678 -8.173 30.859 1.00 92.75 113 GLU A N 1
ATOM 909 C CA . GLU A 1 113 ? 3.895 -7.742 31.556 1.00 92.75 113 GLU A CA 1
ATOM 910 C C . GLU A 1 113 ? 4.889 -6.995 30.646 1.00 92.75 113 GLU A C 1
ATOM 912 O O . GLU A 1 113 ? 5.826 -6.366 31.139 1.00 92.75 113 GLU A O 1
ATOM 917 N N . LYS A 1 114 ? 4.695 -7.036 29.319 1.00 92.06 114 LYS A N 1
ATOM 918 C CA . LYS A 1 114 ? 5.580 -6.423 28.315 1.00 92.06 114 LYS A CA 1
ATOM 919 C C . LYS A 1 114 ? 4.823 -5.457 27.393 1.00 92.06 114 LYS A C 1
ATOM 921 O O . LYS A 1 114 ? 4.803 -5.631 26.175 1.00 92.06 114 LYS A O 1
ATOM 926 N N . PRO A 1 115 ? 4.237 -4.374 27.928 1.00 85.56 115 PRO A N 1
ATOM 927 C CA . PRO A 1 115 ? 3.440 -3.437 27.132 1.00 85.56 115 PRO A CA 1
ATOM 928 C C . PRO A 1 115 ? 4.236 -2.743 26.011 1.00 85.56 115 PRO A C 1
ATOM 930 O O . PRO A 1 115 ? 3.659 -2.317 25.011 1.00 85.56 115 PRO A O 1
ATOM 933 N N . LEU A 1 116 ? 5.564 -2.643 26.144 1.00 90.38 116 LEU A N 1
ATOM 934 C CA . LEU A 1 116 ? 6.428 -2.063 25.113 1.00 90.38 116 LEU A CA 1
ATOM 935 C C . LEU A 1 116 ? 6.568 -2.948 23.866 1.00 90.38 116 LEU A C 1
ATOM 937 O O .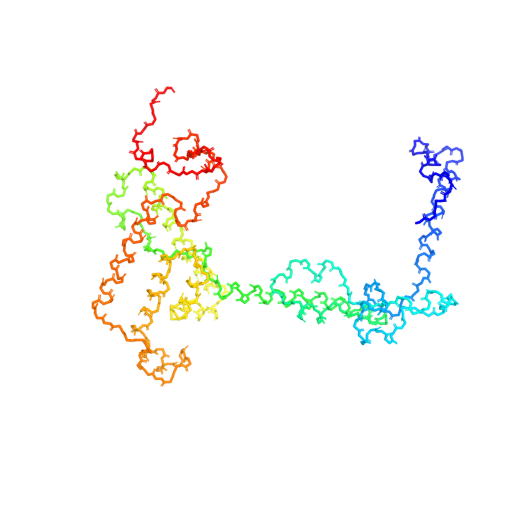 LEU A 1 116 ? 6.913 -2.421 22.808 1.00 90.38 116 LEU A O 1
ATOM 941 N N . ASP A 1 117 ? 6.260 -4.245 23.943 1.00 91.50 117 ASP A N 1
ATOM 942 C CA . ASP A 1 117 ? 6.318 -5.142 22.783 1.00 91.50 117 ASP A CA 1
ATOM 943 C C . ASP A 1 117 ? 5.247 -4.767 21.749 1.00 91.50 117 ASP A C 1
ATOM 945 O O . ASP A 1 117 ? 5.519 -4.775 20.548 1.00 91.50 117 ASP A O 1
ATOM 949 N N . LEU A 1 118 ? 4.063 -4.335 22.203 1.00 89.69 118 LEU A N 1
ATOM 950 C CA . LEU A 1 118 ? 3.015 -3.796 21.330 1.00 89.69 118 LEU A CA 1
ATOM 951 C C . LEU A 1 118 ? 3.508 -2.541 20.607 1.00 89.69 118 LEU A C 1
ATOM 953 O O . LEU A 1 118 ? 3.416 -2.448 19.384 1.00 89.69 118 LEU A O 1
ATOM 957 N N . VAL A 1 119 ? 4.072 -1.586 21.354 1.00 88.38 119 VAL A N 1
ATOM 958 C CA . VAL A 1 119 ? 4.584 -0.321 20.797 1.00 88.38 119 VAL A CA 1
ATOM 959 C C . VAL A 1 119 ? 5.690 -0.589 19.774 1.00 88.38 119 VAL A C 1
ATOM 961 O O . VAL A 1 119 ? 5.695 0.000 18.692 1.00 88.38 119 VAL A O 1
ATOM 964 N N . THR A 1 120 ? 6.592 -1.516 20.095 1.00 91.19 120 THR A N 1
ATOM 965 C CA . THR A 1 120 ? 7.676 -1.949 19.206 1.00 91.19 120 THR A CA 1
ATOM 966 C C . THR A 1 120 ? 7.115 -2.590 17.941 1.00 91.19 120 THR A C 1
ATOM 968 O O . THR A 1 120 ? 7.513 -2.221 16.841 1.00 91.19 120 THR A O 1
ATOM 971 N N . SER A 1 121 ? 6.108 -3.453 18.071 1.00 93.56 121 SER A N 1
ATOM 972 C CA . SER A 1 121 ? 5.495 -4.123 16.922 1.00 93.56 121 SER A CA 1
ATOM 973 C C . SER A 1 121 ? 4.777 -3.151 15.980 1.00 93.56 121 SER A C 1
ATOM 975 O O . SER A 1 121 ? 4.850 -3.307 14.761 1.00 93.56 121 SER A O 1
ATOM 977 N N . VAL A 1 122 ? 4.135 -2.102 16.516 1.00 91.56 122 VAL A N 1
ATOM 978 C CA . VAL A 1 122 ? 3.576 -1.008 15.700 1.00 91.56 122 VAL A CA 1
ATOM 979 C C . VAL A 1 122 ? 4.685 -0.275 14.936 1.00 91.56 122 VAL A C 1
ATOM 981 O O . VAL A 1 122 ? 4.530 0.017 13.750 1.00 91.56 122 VAL A O 1
ATOM 984 N N . ALA A 1 123 ? 5.814 0.019 15.584 1.00 86.50 123 ALA A N 1
ATOM 985 C CA . ALA A 1 123 ? 6.942 0.659 14.911 1.00 86.50 123 ALA A CA 1
ATOM 986 C C . ALA A 1 123 ? 7.531 -0.238 13.808 1.00 86.50 123 ALA A C 1
ATOM 988 O O . ALA A 1 123 ? 7.809 0.242 12.706 1.00 86.50 123 ALA A O 1
ATOM 989 N N . ASP A 1 124 ? 7.660 -1.537 14.072 1.00 91.62 124 ASP A N 1
ATOM 990 C CA . ASP A 1 124 ? 8.245 -2.502 13.145 1.00 91.62 124 ASP A CA 1
ATOM 991 C C . ASP A 1 124 ? 7.366 -2.752 11.917 1.00 91.62 124 ASP A C 1
ATOM 993 O O . ASP A 1 124 ? 7.887 -2.774 10.799 1.00 91.62 124 ASP A O 1
ATOM 997 N N . VAL A 1 125 ? 6.039 -2.856 12.072 1.00 91.62 125 VAL A N 1
ATOM 998 C CA . VAL A 1 125 ? 5.136 -3.005 10.916 1.00 91.62 125 VAL A CA 1
ATOM 999 C C . VAL A 1 125 ? 5.135 -1.754 10.036 1.00 91.62 125 VAL A C 1
ATOM 1001 O O . VAL A 1 125 ? 5.091 -1.852 8.806 1.00 91.62 125 VAL A O 1
ATOM 1004 N N . GLU A 1 126 ? 5.223 -0.561 10.632 1.00 87.12 126 GLU A N 1
ATOM 1005 C CA . GLU A 1 126 ? 5.356 0.681 9.866 1.00 87.12 126 GLU A CA 1
ATOM 1006 C C . GLU A 1 126 ? 6.708 0.744 9.157 1.00 87.12 126 GLU A C 1
ATOM 1008 O O . GLU A 1 126 ? 6.766 1.094 7.977 1.00 87.12 126 GLU A O 1
ATOM 1013 N N . LEU A 1 127 ? 7.790 0.341 9.825 1.00 83.88 127 LEU A N 1
ATOM 1014 C CA . LEU A 1 127 ? 9.118 0.274 9.226 1.00 83.88 127 LEU A CA 1
ATOM 1015 C C . LEU A 1 127 ? 9.166 -0.722 8.059 1.00 83.88 127 LEU A C 1
ATOM 1017 O O . LEU A 1 127 ? 9.713 -0.394 7.006 1.00 83.88 127 LEU A O 1
ATOM 1021 N N . ALA A 1 128 ? 8.583 -1.911 8.213 1.00 88.44 128 ALA A N 1
ATOM 1022 C CA . ALA A 1 128 ? 8.486 -2.916 7.157 1.00 88.44 128 ALA A CA 1
ATOM 1023 C C . ALA A 1 128 ? 7.690 -2.383 5.956 1.00 88.44 128 ALA A C 1
ATOM 1025 O O . ALA A 1 128 ? 8.148 -2.460 4.814 1.00 88.44 128 ALA A O 1
ATOM 1026 N N . ASN A 1 129 ? 6.539 -1.754 6.207 1.00 87.00 129 ASN A N 1
ATOM 1027 C CA . ASN A 1 129 ? 5.729 -1.135 5.160 1.00 87.00 129 ASN A CA 1
ATOM 1028 C C . ASN A 1 129 ? 6.482 -0.004 4.445 1.00 87.00 129 ASN A C 1
ATOM 1030 O O . ASN A 1 129 ? 6.443 0.092 3.221 1.00 87.00 129 ASN A O 1
ATOM 1034 N N . LEU A 1 130 ? 7.199 0.846 5.186 1.00 81.50 130 LEU A N 1
ATOM 1035 C CA . LEU A 1 130 ? 8.019 1.916 4.619 1.00 81.50 130 LEU A CA 1
ATOM 1036 C C . LEU A 1 130 ? 9.167 1.368 3.775 1.00 81.50 130 LEU A C 1
ATOM 1038 O O . LEU A 1 130 ? 9.410 1.901 2.697 1.00 81.50 130 LEU A O 1
ATOM 1042 N N . LYS A 1 131 ? 9.837 0.298 4.215 1.00 82.31 131 LYS A N 1
ATOM 1043 C CA . LYS A 1 131 ? 10.879 -0.376 3.430 1.00 82.31 131 LYS A CA 1
ATOM 1044 C C . LYS A 1 131 ? 10.320 -0.937 2.129 1.00 82.31 131 LYS A C 1
ATOM 1046 O O . LYS A 1 131 ? 10.912 -0.686 1.089 1.00 82.31 131 LYS A O 1
ATOM 1051 N N . ASN A 1 132 ? 9.167 -1.607 2.157 1.00 78.75 132 ASN A N 1
ATOM 1052 C CA . ASN A 1 132 ? 8.528 -2.120 0.943 1.00 78.75 132 ASN A CA 1
ATOM 1053 C C . ASN A 1 132 ? 8.048 -0.996 0.019 1.00 78.75 132 ASN A C 1
ATOM 1055 O O . ASN A 1 132 ? 8.264 -1.049 -1.186 1.00 78.75 132 ASN A O 1
ATOM 1059 N N . ARG A 1 133 ? 7.473 0.081 0.563 1.00 76.38 133 ARG A N 1
ATOM 1060 C CA . ARG A 1 133 ? 7.108 1.271 -0.222 1.00 76.38 133 ARG A CA 1
ATOM 1061 C C . ARG A 1 133 ? 8.323 1.970 -0.817 1.00 76.38 133 ARG A C 1
ATOM 1063 O O . ARG A 1 133 ? 8.236 2.438 -1.942 1.00 76.38 133 ARG A O 1
ATOM 1070 N N . LEU A 1 134 ? 9.427 2.052 -0.080 1.00 72.44 134 LEU A N 1
ATOM 1071 C CA . LEU A 1 134 ? 10.681 2.613 -0.564 1.00 72.44 134 LEU A CA 1
ATOM 1072 C C . LEU A 1 134 ? 11.288 1.715 -1.639 1.00 72.44 134 LEU A C 1
ATOM 1074 O O . LEU A 1 134 ? 11.678 2.234 -2.669 1.00 72.44 134 LEU A O 1
ATOM 1078 N N . ALA A 1 135 ? 11.312 0.398 -1.439 1.00 69.56 135 ALA A N 1
ATOM 1079 C CA . ALA A 1 135 ? 11.792 -0.565 -2.422 1.00 69.56 135 ALA A CA 1
ATOM 1080 C C . ALA A 1 135 ? 10.952 -0.517 -3.699 1.00 69.56 135 ALA A C 1
ATOM 1082 O O . ALA A 1 135 ? 11.514 -0.494 -4.784 1.00 69.56 135 ALA A O 1
ATOM 1083 N N . LEU A 1 136 ? 9.626 -0.409 -3.583 1.00 62.53 136 LEU A N 1
ATOM 1084 C CA . LEU A 1 136 ? 8.739 -0.175 -4.719 1.00 62.53 136 LEU A CA 1
ATOM 1085 C C . LEU A 1 136 ? 9.010 1.182 -5.358 1.00 62.53 136 LEU A C 1
ATOM 1087 O O . LEU A 1 136 ? 9.194 1.233 -6.555 1.00 62.53 136 LEU A O 1
ATOM 1091 N N . ALA A 1 137 ? 9.125 2.266 -4.592 1.00 58.56 137 ALA A N 1
ATOM 1092 C CA . ALA A 1 137 ? 9.450 3.585 -5.134 1.00 58.56 137 ALA A CA 1
ATOM 1093 C C . ALA A 1 137 ? 10.854 3.653 -5.761 1.00 58.56 137 ALA A C 1
ATOM 1095 O O . ALA A 1 137 ? 11.088 4.479 -6.632 1.00 58.56 137 ALA A O 1
ATOM 1096 N N . GLN A 1 138 ? 11.790 2.809 -5.321 1.00 54.41 138 GLN A N 1
ATOM 1097 C CA . GLN A 1 138 ? 13.130 2.650 -5.886 1.00 54.41 138 GLN A CA 1
ATOM 1098 C C . GLN A 1 138 ? 13.100 1.764 -7.138 1.00 54.41 138 GLN A C 1
ATOM 1100 O O . GLN A 1 138 ? 13.742 2.083 -8.134 1.00 54.41 138 GLN A O 1
ATOM 1105 N N . ALA A 1 139 ? 12.324 0.681 -7.123 1.00 56.09 139 ALA A N 1
ATOM 1106 C CA . ALA A 1 139 ? 12.096 -0.184 -8.277 1.00 56.09 139 ALA A CA 1
ATOM 1107 C C . ALA A 1 139 ? 11.309 0.544 -9.380 1.00 56.09 139 ALA A C 1
ATOM 1109 O O . ALA A 1 139 ? 11.584 0.358 -10.565 1.00 56.09 139 ALA A O 1
ATOM 1110 N N . ASP A 1 140 ? 10.405 1.430 -8.976 1.00 49.25 140 ASP A N 1
ATOM 1111 C CA . ASP A 1 140 ? 9.462 2.208 -9.779 1.00 49.25 140 ASP A CA 1
ATOM 1112 C C . ASP A 1 140 ? 9.846 3.696 -9.830 1.00 49.25 140 ASP A C 1
ATOM 1114 O O . ASP A 1 140 ? 9.017 4.579 -10.038 1.00 49.25 140 ASP A O 1
ATOM 1118 N N . ALA A 1 141 ? 11.129 3.995 -9.608 1.00 41.84 141 ALA A N 1
ATOM 1119 C CA . ALA A 1 141 ? 11.688 5.338 -9.675 1.00 41.84 141 ALA A CA 1
ATOM 1120 C C . ALA A 1 141 ? 11.679 5.814 -11.144 1.00 41.84 141 ALA A C 1
ATOM 1122 O O . ALA A 1 141 ? 12.693 5.770 -11.841 1.00 41.84 141 ALA A O 1
ATOM 1123 N N . GLY A 1 142 ? 10.490 6.129 -11.656 1.00 48.97 142 GLY A N 1
ATOM 1124 C CA . GLY A 1 142 ? 10.232 6.349 -13.068 1.00 48.97 142 GLY A CA 1
ATOM 1125 C C . GLY A 1 142 ? 8.774 6.673 -13.376 1.00 48.97 142 GLY A C 1
ATOM 1126 O O . GLY A 1 142 ? 8.505 7.803 -13.737 1.00 48.97 142 GLY A O 1
ATOM 1127 N N . THR A 1 143 ? 7.821 5.754 -13.244 1.00 48.41 143 THR A N 1
ATOM 1128 C CA . THR A 1 143 ? 6.538 5.781 -13.998 1.00 48.41 143 THR A CA 1
ATOM 1129 C C . THR A 1 143 ? 5.720 7.079 -13.937 1.00 48.41 143 THR A C 1
ATOM 1131 O O . THR A 1 143 ? 5.247 7.552 -14.972 1.00 48.41 143 THR A O 1
ATOM 1134 N N . PHE A 1 144 ? 5.576 7.734 -12.777 1.00 49.31 144 PHE A N 1
ATOM 1135 C CA . PHE A 1 144 ? 4.780 8.976 -12.709 1.00 49.31 144 PHE A CA 1
ATOM 1136 C C . PHE A 1 144 ? 5.455 10.179 -13.397 1.00 49.31 144 PHE A C 1
ATOM 1138 O O . PHE A 1 144 ? 4.761 11.058 -13.923 1.00 49.31 144 PHE A O 1
ATOM 1145 N N . VAL A 1 145 ? 6.793 10.204 -13.432 1.00 50.38 145 VAL A N 1
ATOM 1146 C CA . VAL A 1 145 ? 7.596 11.270 -14.057 1.00 50.38 145 VAL A CA 1
ATOM 1147 C C . VAL A 1 145 ? 8.107 10.878 -15.443 1.00 50.38 145 VAL A C 1
ATOM 1149 O O . VAL A 1 145 ? 8.352 11.751 -16.264 1.00 50.38 145 VAL A O 1
ATOM 1152 N N . ALA A 1 146 ? 8.249 9.582 -15.702 1.00 53.72 146 ALA A N 1
ATOM 1153 C CA . ALA A 1 146 ? 8.839 9.027 -16.900 1.00 53.72 146 ALA A CA 1
ATOM 1154 C C . ALA A 1 146 ? 7.938 9.294 -18.095 1.00 53.72 146 ALA A C 1
ATOM 1156 O O . ALA A 1 146 ? 6.716 9.099 -18.052 1.00 53.72 146 ALA A O 1
ATOM 1157 N N . TYR A 1 147 ? 8.572 9.741 -19.168 1.00 60.03 147 TYR A N 1
ATOM 1158 C CA . TYR A 1 147 ? 7.962 9.818 -20.472 1.00 60.03 147 TYR A CA 1
ATOM 1159 C C . TYR A 1 147 ? 8.442 8.629 -21.306 1.00 60.03 147 TYR A C 1
ATOM 1161 O O . TYR A 1 147 ? 9.634 8.500 -21.577 1.00 60.03 147 TYR A O 1
ATOM 1169 N N . GLN A 1 148 ? 7.519 7.737 -21.675 1.00 55.38 148 GLN A N 1
ATOM 1170 C CA . GLN A 1 148 ? 7.842 6.531 -22.449 1.00 55.38 148 GLN A CA 1
ATOM 1171 C C . GLN A 1 148 ? 7.885 6.768 -23.973 1.00 55.38 148 GLN A C 1
ATOM 1173 O O . GLN A 1 148 ? 8.290 5.876 -24.710 1.00 55.38 148 GLN A O 1
ATOM 1178 N N . GLY A 1 149 ? 7.487 7.954 -24.451 1.00 63.25 149 GLY A N 1
ATOM 1179 C CA . GLY A 1 149 ? 7.563 8.334 -25.867 1.00 63.25 149 GLY A CA 1
ATOM 1180 C C . GLY A 1 149 ? 8.869 9.046 -26.248 1.00 63.25 149 GLY A C 1
ATOM 1181 O O . GLY A 1 149 ? 9.798 9.173 -25.447 1.00 63.25 149 GLY A O 1
ATOM 1182 N N . ALA A 1 150 ? 8.929 9.569 -27.477 1.00 65.50 150 ALA A N 1
ATOM 1183 C CA . ALA A 1 150 ? 10.077 10.325 -27.988 1.00 65.50 150 ALA A CA 1
ATOM 1184 C C . ALA A 1 150 ? 10.328 11.619 -27.188 1.00 65.50 150 ALA A C 1
ATOM 1186 O O . ALA A 1 150 ? 9.516 12.541 -27.205 1.00 65.50 150 ALA A O 1
ATOM 1187 N N . LYS A 1 151 ? 11.451 11.685 -26.467 1.00 74.31 151 LYS A N 1
ATOM 1188 C CA . LYS A 1 151 ? 11.777 12.799 -25.562 1.00 74.31 151 LYS A CA 1
ATOM 1189 C C . LYS A 1 151 ? 11.888 14.129 -26.314 1.00 74.31 151 LYS A C 1
ATOM 1191 O O . LYS A 1 151 ? 12.677 14.233 -27.246 1.00 74.31 151 LYS A O 1
ATOM 1196 N N . ILE A 1 152 ? 11.157 15.141 -25.842 1.00 78.19 152 ILE A N 1
ATOM 1197 C CA . ILE A 1 152 ? 11.190 16.517 -26.363 1.00 78.19 152 ILE A CA 1
ATOM 1198 C C . ILE A 1 152 ? 11.873 17.405 -25.327 1.00 78.19 152 ILE A C 1
ATOM 1200 O O . ILE A 1 152 ? 11.399 17.525 -24.193 1.00 78.19 152 ILE A O 1
ATOM 1204 N N . TYR A 1 153 ? 12.978 18.035 -25.710 1.00 79.06 153 TYR A N 1
ATOM 1205 C CA . TYR A 1 153 ? 13.756 18.931 -24.854 1.00 79.06 153 TYR A CA 1
ATOM 1206 C C . TYR A 1 153 ? 13.523 20.402 -25.189 1.00 79.06 153 TYR A C 1
ATOM 1208 O O . TYR A 1 153 ? 13.709 21.257 -24.319 1.00 79.06 153 TYR A O 1
ATOM 1216 N N . ASN A 1 154 ? 13.092 20.694 -26.413 1.00 87.62 154 ASN A N 1
ATOM 1217 C CA . ASN A 1 154 ? 12.781 22.028 -26.889 1.00 87.62 154 ASN A CA 1
ATOM 1218 C C . ASN A 1 154 ? 11.647 21.966 -27.920 1.00 87.62 154 ASN A C 1
ATOM 1220 O O . ASN A 1 154 ? 11.804 21.393 -28.989 1.00 87.62 154 ASN A O 1
ATOM 1224 N N . LEU A 1 155 ? 10.506 22.588 -27.618 1.00 81.62 155 LEU A N 1
ATOM 1225 C CA . LEU A 1 155 ? 9.335 22.562 -28.501 1.00 81.62 155 LEU A CA 1
ATOM 1226 C C . LEU A 1 155 ? 9.596 23.234 -29.858 1.00 81.62 155 LEU A C 1
ATOM 1228 O O . LEU A 1 155 ? 9.092 22.758 -30.865 1.00 81.62 155 LEU A O 1
ATOM 1232 N N . GLN A 1 156 ? 10.382 24.311 -29.899 1.00 85.25 156 GLN A N 1
ATOM 1233 C CA . GLN A 1 156 ? 10.647 25.069 -31.127 1.00 85.25 156 GLN A CA 1
ATOM 1234 C C . GLN A 1 156 ? 11.686 24.401 -32.031 1.00 85.25 156 GLN A C 1
ATOM 1236 O O . GLN A 1 156 ? 11.647 24.578 -33.246 1.00 85.25 156 GLN A O 1
ATOM 1241 N N . GLU A 1 157 ? 12.643 23.684 -31.443 1.00 84.62 157 GLU A N 1
ATOM 1242 C CA . GLU A 1 157 ? 13.739 23.050 -32.185 1.00 84.62 157 GLU A CA 1
ATOM 1243 C C . GLU A 1 157 ? 13.420 21.599 -32.552 1.00 84.62 157 GLU A C 1
ATOM 1245 O O . GLU A 1 157 ? 13.765 21.160 -33.649 1.00 84.62 157 GLU A O 1
ATOM 1250 N N . ASP A 1 158 ? 12.745 20.868 -31.661 1.00 76.19 158 ASP A N 1
ATOM 1251 C CA . ASP A 1 158 ? 12.506 19.433 -31.828 1.00 76.19 158 ASP A CA 1
ATOM 1252 C C . ASP A 1 158 ? 11.218 19.139 -32.615 1.00 76.19 158 ASP A C 1
ATOM 1254 O O . ASP A 1 158 ? 11.085 18.043 -33.162 1.00 76.19 158 ASP A O 1
ATOM 1258 N N . ILE A 1 159 ? 10.273 20.090 -32.694 1.00 83.25 159 ILE A N 1
ATOM 1259 C CA . ILE A 1 159 ? 9.003 19.927 -33.418 1.00 83.25 159 ILE A CA 1
ATOM 1260 C C . ILE A 1 159 ? 8.959 20.857 -34.645 1.00 83.25 159 ILE A C 1
ATOM 1262 O O . ILE A 1 159 ? 8.899 22.082 -34.495 1.00 83.25 159 ILE A O 1
ATOM 1266 N N . PRO A 1 160 ? 8.965 20.306 -35.874 1.00 85.88 160 PRO A N 1
ATOM 1267 C CA . PRO A 1 160 ? 8.876 21.095 -37.099 1.00 85.88 160 PRO A CA 1
ATOM 1268 C C . PRO A 1 160 ? 7.626 21.979 -37.134 1.00 85.88 160 PRO A C 1
ATOM 1270 O O . PRO A 1 160 ? 6.523 21.505 -36.882 1.00 85.88 160 PRO A O 1
ATOM 1273 N N . ASP A 1 161 ? 7.803 23.258 -37.482 1.00 87.94 161 ASP A N 1
ATOM 1274 C CA . ASP A 1 161 ? 6.711 24.230 -37.638 1.00 87.94 161 ASP A CA 1
ATOM 1275 C C . ASP A 1 161 ? 5.773 24.348 -36.413 1.00 87.94 161 ASP A C 1
ATOM 1277 O O . ASP A 1 161 ? 4.618 24.743 -36.562 1.00 87.94 161 ASP A O 1
ATOM 1281 N N . TYR A 1 162 ? 6.271 24.079 -35.197 1.00 83.44 162 TYR A N 1
ATOM 1282 C CA . TYR A 1 162 ? 5.486 24.075 -33.954 1.00 83.44 162 TYR A CA 1
ATOM 1283 C C . TYR A 1 162 ? 4.559 25.292 -33.786 1.00 83.44 162 TYR A C 1
ATOM 1285 O O . TYR A 1 162 ? 3.400 25.161 -33.396 1.00 83.44 162 TYR A O 1
ATOM 1293 N N . ASP A 1 163 ? 5.035 26.489 -34.134 1.00 88.12 163 ASP A N 1
ATOM 1294 C CA . ASP A 1 163 ? 4.263 27.729 -33.992 1.00 88.12 163 ASP A CA 1
ATOM 1295 C C . ASP A 1 163 ? 3.023 27.786 -34.904 1.00 88.12 163 ASP A C 1
ATOM 1297 O O . ASP A 1 163 ? 2.069 28.509 -34.601 1.00 88.12 163 ASP A O 1
ATOM 1301 N N . LYS A 1 164 ? 3.022 27.016 -35.999 1.00 88.88 164 LYS A N 1
ATOM 1302 C CA . LYS A 1 164 ? 1.940 26.938 -36.990 1.00 88.88 164 LYS A CA 1
ATOM 1303 C C . LYS A 1 164 ? 0.938 25.816 -36.711 1.00 88.88 164 LYS A C 1
ATOM 1305 O O . LYS A 1 164 ? -0.059 25.744 -37.422 1.00 88.88 164 LYS A O 1
ATOM 1310 N N . LEU A 1 165 ? 1.204 24.960 -35.724 1.00 81.56 165 LEU A N 1
ATOM 1311 C CA . LEU A 1 165 ? 0.261 23.933 -35.283 1.00 81.56 165 LEU A CA 1
ATOM 1312 C C . LEU A 1 165 ? -0.972 24.574 -34.634 1.00 81.56 165 LEU A C 1
ATOM 1314 O O . LEU A 1 165 ? -0.896 25.693 -34.102 1.00 81.56 165 LEU A O 1
ATOM 1318 N N . ASP A 1 166 ? -2.094 23.861 -34.659 1.00 80.81 166 ASP A N 1
ATOM 1319 C CA . ASP A 1 166 ? -3.279 24.261 -33.908 1.00 80.81 166 ASP A CA 1
ATOM 1320 C C . ASP A 1 166 ? -3.057 24.120 -32.387 1.00 80.81 166 ASP A C 1
ATOM 1322 O O . ASP A 1 166 ? -2.051 23.583 -31.911 1.00 80.81 166 ASP A O 1
ATOM 1326 N N . GLU A 1 167 ? -3.974 24.670 -31.592 1.00 75.50 167 GLU A N 1
ATOM 1327 C CA . GLU A 1 167 ? -3.821 24.692 -30.134 1.00 75.50 167 GLU A CA 1
ATOM 1328 C C . GLU A 1 167 ? -3.942 23.305 -29.488 1.00 75.50 167 GLU A C 1
ATOM 1330 O O . GLU A 1 167 ? -3.372 23.084 -28.417 1.00 75.50 167 GLU A O 1
ATOM 1335 N N . VAL A 1 168 ? -4.636 22.361 -30.125 1.00 66.81 168 VAL A N 1
ATOM 1336 C CA . VAL A 1 168 ? -4.800 20.998 -29.605 1.00 66.81 168 VAL A CA 1
ATOM 1337 C C . VAL A 1 168 ? -3.492 20.228 -29.771 1.00 66.81 168 VAL A C 1
ATOM 1339 O O . VAL A 1 168 ? -2.979 19.672 -28.797 1.00 66.81 168 VAL A O 1
ATOM 1342 N N . ASP A 1 169 ? -2.894 20.278 -30.957 1.00 70.88 169 ASP A N 1
ATOM 1343 C CA . ASP A 1 169 ? -1.605 19.656 -31.259 1.00 70.88 169 ASP A CA 1
ATOM 1344 C C . ASP A 1 169 ? -0.482 20.262 -30.409 1.00 70.88 169 ASP A C 1
ATOM 1346 O O . ASP A 1 169 ? 0.344 19.547 -29.827 1.00 70.88 169 ASP A O 1
ATOM 1350 N N . LYS A 1 170 ? -0.483 21.591 -30.235 1.00 77.19 170 LYS A N 1
ATOM 1351 C CA . LYS A 1 170 ? 0.457 22.273 -29.330 1.00 77.19 170 LYS A CA 1
ATOM 1352 C C . LYS A 1 170 ? 0.347 21.759 -27.900 1.00 77.19 170 LYS A C 1
ATOM 1354 O O . LYS A 1 170 ? 1.373 21.488 -27.272 1.00 77.19 170 LYS A O 1
ATOM 1359 N N . GLN A 1 171 ? -0.867 21.599 -27.375 1.00 73.50 171 GLN A N 1
ATOM 1360 C CA . GLN A 1 171 ? -1.077 21.090 -26.016 1.00 73.50 171 GLN A CA 1
ATOM 1361 C C . GLN A 1 171 ? -0.569 19.655 -25.847 1.00 73.50 171 GLN A C 1
ATOM 1363 O O . GLN A 1 171 ? -0.011 19.323 -24.796 1.00 73.50 171 GLN A O 1
ATOM 1368 N N . GLN A 1 172 ? -0.689 18.815 -26.878 1.00 68.38 172 GLN A N 1
ATOM 1369 C CA . GLN A 1 172 ? -0.151 17.455 -26.849 1.00 68.38 172 GLN A CA 1
ATOM 1370 C C . GLN A 1 172 ? 1.377 17.453 -26.757 1.00 68.38 172 GLN A C 1
ATOM 1372 O O . GLN A 1 172 ? 1.944 16.838 -25.849 1.00 68.38 172 GLN A O 1
ATOM 1377 N N . TYR A 1 173 ? 2.061 18.199 -27.624 1.00 77.38 173 TYR A N 1
ATOM 1378 C CA . TYR A 1 173 ? 3.520 18.303 -27.572 1.00 77.38 173 TYR A CA 1
ATOM 1379 C C . TYR A 1 173 ? 4.008 18.965 -26.275 1.00 77.38 173 TYR A C 1
ATOM 1381 O O . TYR A 1 173 ? 5.003 18.525 -25.692 1.00 77.38 173 TYR A O 1
ATOM 1389 N N . GLN A 1 174 ? 3.284 19.959 -25.749 1.00 80.50 174 GLN A N 1
ATOM 1390 C CA . GLN A 1 174 ? 3.570 20.556 -24.439 1.00 80.50 174 GLN A CA 1
ATOM 1391 C C . GLN A 1 174 ? 3.465 19.541 -23.306 1.00 80.50 174 GLN A C 1
ATOM 1393 O O . GLN A 1 174 ? 4.326 19.519 -22.424 1.00 80.50 174 GLN A O 1
ATOM 1398 N N . PHE A 1 175 ? 2.450 18.679 -23.324 1.00 75.19 175 PHE A N 1
ATOM 1399 C CA . PHE A 1 175 ? 2.307 17.615 -22.337 1.00 75.19 175 PHE A CA 1
ATOM 1400 C C . PHE A 1 175 ? 3.527 16.679 -22.338 1.00 75.19 175 PHE A C 1
ATOM 1402 O O . PHE A 1 175 ? 4.107 16.412 -21.279 1.00 75.19 175 PHE A O 1
ATOM 1409 N N . MET A 1 176 ? 3.969 16.246 -23.522 1.00 76.00 176 MET A N 1
ATOM 1410 C CA . MET A 1 176 ? 5.154 15.396 -23.707 1.00 76.00 176 MET A CA 1
ATOM 1411 C C . MET A 1 176 ? 6.445 16.094 -23.244 1.00 76.00 176 MET A C 1
ATOM 1413 O O . MET A 1 176 ? 7.255 15.512 -22.512 1.00 76.00 176 MET A O 1
ATOM 1417 N N . TYR A 1 177 ? 6.611 17.369 -23.607 1.00 80.56 177 TYR A N 1
ATOM 1418 C CA . TYR A 1 177 ? 7.719 18.220 -23.172 1.00 80.56 177 TYR A CA 1
ATOM 1419 C C . TYR A 1 177 ? 7.755 18.372 -21.646 1.00 80.56 177 TYR A C 1
ATOM 1421 O O . TYR A 1 177 ? 8.798 18.173 -21.020 1.00 80.56 177 TYR A O 1
ATOM 1429 N N . TYR A 1 178 ? 6.622 18.667 -21.003 1.00 77.81 178 TYR A N 1
ATOM 1430 C CA . TYR A 1 178 ? 6.568 18.830 -19.550 1.00 77.81 178 TYR A CA 1
ATOM 1431 C C . TYR A 1 178 ? 6.864 17.532 -18.807 1.00 77.81 178 TYR A C 1
ATOM 1433 O O . TYR A 1 178 ? 7.583 17.564 -17.807 1.00 77.81 178 TYR A O 1
ATOM 1441 N N . LYS A 1 179 ? 6.366 16.394 -19.299 1.00 70.69 179 LYS A N 1
ATOM 1442 C CA . LYS A 1 179 ? 6.718 15.067 -18.779 1.00 70.69 179 LYS A CA 1
ATOM 1443 C C . LYS A 1 179 ? 8.227 14.820 -18.879 1.00 70.69 179 LYS A C 1
ATOM 1445 O O . LYS A 1 179 ? 8.859 14.571 -17.855 1.00 70.69 179 LYS A O 1
ATOM 1450 N N . THR A 1 180 ? 8.816 15.019 -20.060 1.00 74.56 180 THR A N 1
ATOM 1451 C CA . THR A 1 180 ? 10.265 14.864 -20.301 1.00 74.56 180 THR A CA 1
ATOM 1452 C C . THR A 1 180 ? 11.103 15.773 -19.392 1.00 74.56 180 THR A C 1
ATOM 1454 O O . THR A 1 180 ? 12.064 15.334 -18.756 1.00 74.56 180 THR A O 1
ATOM 1457 N N . ARG A 1 181 ? 10.721 17.048 -19.265 1.00 81.44 181 ARG A N 1
ATOM 1458 C CA . ARG A 1 181 ? 11.389 18.018 -18.386 1.00 81.44 181 ARG A CA 1
ATOM 1459 C C . ARG A 1 181 ? 11.309 17.601 -16.921 1.00 81.44 181 ARG A C 1
ATOM 1461 O O . ARG A 1 181 ? 12.305 17.675 -16.202 1.00 81.44 181 ARG A O 1
ATOM 1468 N N . ASN A 1 182 ? 10.127 17.195 -16.464 1.00 74.12 182 ASN A N 1
ATOM 1469 C CA . ASN A 1 182 ? 9.928 16.775 -15.084 1.00 74.12 182 ASN A CA 1
ATOM 1470 C C . ASN A 1 182 ? 10.759 15.521 -14.778 1.00 74.12 182 ASN A C 1
ATOM 1472 O O . ASN A 1 182 ? 11.362 15.467 -13.707 1.00 74.12 182 ASN A O 1
ATOM 1476 N N . GLU A 1 183 ? 10.859 14.572 -15.722 1.00 72.06 183 GLU A N 1
ATOM 1477 C CA . GLU A 1 183 ? 11.706 13.374 -15.594 1.00 72.06 183 GLU A CA 1
ATOM 1478 C C . GLU A 1 183 ? 13.149 13.793 -15.335 1.00 72.06 183 GLU A C 1
ATOM 1480 O O . GLU A 1 183 ? 13.772 13.369 -14.363 1.00 72.06 183 GLU A O 1
ATOM 1485 N N . ARG A 1 184 ? 13.646 14.730 -16.147 1.00 72.88 184 ARG A N 1
ATOM 1486 C CA . ARG A 1 184 ? 15.012 15.239 -16.048 1.00 72.88 184 ARG A CA 1
ATOM 1487 C C . ARG A 1 184 ? 15.295 15.958 -14.727 1.00 72.88 184 ARG A C 1
ATOM 1489 O O . ARG A 1 184 ? 16.350 15.752 -14.128 1.00 72.88 184 ARG A O 1
ATOM 1496 N N . LEU A 1 185 ? 14.368 16.797 -14.263 1.00 72.56 185 LEU A N 1
ATOM 1497 C CA . LEU A 1 185 ? 14.489 17.507 -12.984 1.00 72.56 185 LEU A CA 1
ATOM 1498 C C . LEU A 1 185 ? 14.487 16.540 -11.799 1.00 72.56 185 LEU A C 1
ATOM 1500 O O . LEU A 1 185 ? 15.256 16.714 -10.854 1.00 72.56 185 LEU A O 1
ATOM 1504 N N . TRP A 1 186 ? 13.639 15.515 -11.858 1.00 67.12 186 TRP A N 1
ATOM 1505 C CA . TRP A 1 186 ? 13.593 14.469 -10.848 1.00 67.12 186 TRP A CA 1
ATOM 1506 C C . TRP A 1 186 ? 14.903 13.671 -10.810 1.00 67.12 186 TRP A C 1
ATOM 1508 O O . TRP A 1 186 ? 15.456 13.487 -9.726 1.00 67.12 186 TRP A O 1
ATOM 1518 N N . GLU A 1 187 ? 15.454 13.283 -11.966 1.00 64.56 187 GLU A N 1
ATOM 1519 C CA . GLU A 1 187 ? 16.751 12.597 -12.053 1.00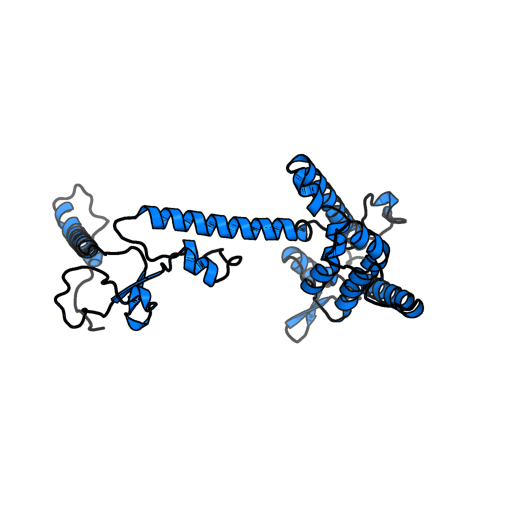 64.56 187 GLU A CA 1
ATOM 1520 C C . GLU A 1 187 ? 17.883 13.439 -11.453 1.00 64.56 187 GLU A C 1
ATOM 1522 O O . GLU A 1 187 ? 18.707 12.924 -10.695 1.00 64.56 187 GLU A O 1
ATOM 1527 N N . HIS A 1 188 ? 17.907 14.742 -11.750 1.00 67.94 188 HIS A N 1
ATOM 1528 C CA . HIS A 1 188 ? 18.901 15.661 -11.200 1.00 67.94 188 HIS A CA 1
ATOM 1529 C C . HIS A 1 188 ? 18.775 15.782 -9.676 1.00 67.94 188 HIS A C 1
ATOM 1531 O O . HIS A 1 188 ? 19.755 15.621 -8.953 1.00 67.94 188 HIS A O 1
ATOM 1537 N N . ALA A 1 189 ? 17.560 16.002 -9.167 1.00 63.88 189 ALA A N 1
ATOM 1538 C CA . ALA A 1 189 ? 17.315 16.125 -7.733 1.00 63.88 189 ALA A CA 1
ATOM 1539 C C . ALA A 1 189 ? 17.600 14.820 -6.968 1.00 63.88 189 ALA A C 1
ATOM 1541 O O . ALA A 1 189 ? 18.036 14.863 -5.814 1.00 63.88 189 ALA A O 1
ATOM 1542 N N . LEU A 1 190 ? 17.355 13.663 -7.590 1.00 56.72 190 LEU A N 1
ATOM 1543 C CA . LEU A 1 190 ? 17.705 12.359 -7.033 1.00 56.72 190 LEU A CA 1
ATOM 1544 C C . LEU A 1 190 ? 19.226 12.203 -6.938 1.00 56.72 190 LEU A C 1
ATOM 1546 O O . LEU A 1 190 ? 19.728 11.818 -5.880 1.00 56.72 190 LEU A O 1
ATOM 1550 N N . ASN A 1 191 ? 19.944 12.555 -8.007 1.00 61.22 191 ASN A N 1
ATOM 1551 C CA . ASN A 1 191 ? 21.402 12.506 -8.053 1.00 61.22 191 ASN A CA 1
ATOM 1552 C C . ASN A 1 191 ? 22.041 13.397 -6.975 1.00 61.22 191 ASN A C 1
ATOM 1554 O O . ASN A 1 191 ? 22.912 12.935 -6.240 1.00 61.22 191 ASN A O 1
ATOM 1558 N N . ASP A 1 192 ? 21.553 14.629 -6.812 1.00 67.38 192 ASP A N 1
ATOM 1559 C CA . ASP A 1 192 ? 22.084 15.576 -5.822 1.00 67.38 192 ASP A CA 1
ATOM 1560 C C . ASP A 1 192 ? 21.904 15.093 -4.374 1.00 67.38 192 ASP A C 1
ATOM 1562 O O . ASP A 1 192 ? 22.705 15.406 -3.494 1.00 67.38 192 ASP A O 1
ATOM 1566 N N . ARG A 1 193 ? 20.825 14.349 -4.094 1.00 63.12 193 ARG A N 1
ATOM 1567 C CA . ARG A 1 193 ? 20.431 13.981 -2.722 1.00 63.12 193 ARG A CA 1
ATOM 1568 C C . ARG A 1 193 ? 20.853 12.576 -2.317 1.00 63.12 193 ARG A C 1
ATOM 1570 O O . ARG A 1 193 ? 20.978 12.308 -1.120 1.00 63.12 193 ARG A O 1
ATOM 1577 N N . LYS A 1 194 ? 20.993 11.662 -3.277 1.00 57.53 194 LYS A N 1
ATOM 1578 C CA . LYS A 1 194 ? 21.246 10.233 -3.052 1.00 57.53 194 LYS A CA 1
ATOM 1579 C C . LYS A 1 194 ? 22.120 9.665 -4.170 1.00 57.53 194 LYS A C 1
ATOM 1581 O O . LYS A 1 194 ? 21.672 8.840 -4.959 1.00 57.53 194 LYS A O 1
ATOM 1586 N N . HIS A 1 195 ? 23.381 10.090 -4.189 1.00 60.44 195 HIS A N 1
ATOM 1587 C CA . HIS A 1 195 ? 24.371 9.706 -5.198 1.00 60.44 195 HIS A CA 1
ATOM 1588 C C . HIS A 1 195 ? 24.526 8.180 -5.366 1.00 60.44 195 HIS A C 1
ATOM 1590 O O . HIS A 1 195 ? 24.649 7.691 -6.484 1.00 60.44 195 HIS A O 1
ATOM 1596 N N . ASP A 1 196 ? 24.401 7.409 -4.280 1.00 54.84 196 ASP A N 1
ATOM 1597 C CA . ASP A 1 196 ? 24.486 5.938 -4.307 1.00 54.84 196 ASP A CA 1
ATOM 1598 C C . ASP A 1 196 ? 23.360 5.268 -5.123 1.00 54.84 196 ASP A C 1
ATOM 1600 O O . ASP A 1 196 ? 23.490 4.122 -5.551 1.00 54.84 196 ASP A O 1
ATOM 1604 N N . LEU A 1 197 ? 22.251 5.976 -5.380 1.00 51.88 197 LEU A N 1
ATOM 1605 C CA . LEU A 1 197 ? 21.141 5.484 -6.205 1.00 51.88 197 LEU A CA 1
ATOM 1606 C C . LEU A 1 197 ? 21.390 5.649 -7.714 1.00 51.88 197 LEU A C 1
ATOM 1608 O O . LEU A 1 197 ? 20.531 5.270 -8.514 1.00 51.88 197 LEU A O 1
ATOM 1612 N N . ILE A 1 198 ? 22.566 6.138 -8.129 1.00 55.75 198 ILE A N 1
ATOM 1613 C CA . ILE A 1 198 ? 22.949 6.259 -9.545 1.00 55.75 198 ILE A CA 1
ATOM 1614 C C . ILE A 1 198 ? 22.875 4.918 -10.289 1.00 55.75 198 ILE A C 1
ATOM 1616 O O . ILE A 1 198 ? 22.509 4.880 -11.461 1.00 55.75 198 ILE A O 1
ATOM 1620 N N . ALA A 1 199 ? 23.138 3.805 -9.596 1.00 53.75 199 ALA A N 1
ATOM 1621 C CA . ALA A 1 199 ? 23.049 2.466 -10.171 1.00 53.75 199 ALA A CA 1
ATOM 1622 C C . ALA A 1 199 ? 21.607 2.089 -10.558 1.00 53.75 199 ALA A C 1
ATOM 1624 O O . ALA A 1 199 ? 21.398 1.444 -11.580 1.00 53.75 199 ALA A O 1
ATOM 1625 N N . VAL A 1 200 ? 20.604 2.546 -9.798 1.00 51.56 200 VAL A N 1
ATOM 1626 C CA . VAL A 1 200 ? 19.173 2.307 -10.081 1.00 51.56 200 VAL A CA 1
ATOM 1627 C C . VAL A 1 200 ? 18.677 3.197 -11.226 1.00 51.56 200 VAL A C 1
ATOM 1629 O O . VAL A 1 200 ? 17.812 2.795 -12.003 1.00 51.56 200 VAL A O 1
ATOM 1632 N N . ALA A 1 201 ? 19.267 4.387 -11.371 1.00 49.88 201 ALA A N 1
ATOM 1633 C CA . ALA A 1 201 ? 19.045 5.282 -12.504 1.00 49.88 201 ALA A CA 1
ATOM 1634 C C . ALA A 1 201 ? 19.875 4.910 -13.750 1.00 49.88 201 ALA A C 1
ATOM 1636 O O . ALA A 1 201 ? 19.690 5.529 -14.801 1.00 49.88 201 ALA A O 1
ATOM 1637 N N . SER A 1 202 ? 20.762 3.911 -13.649 1.00 64.81 202 SER A N 1
ATOM 1638 C CA . SER A 1 202 ? 21.627 3.475 -14.743 1.00 64.81 202 SER A CA 1
ATOM 1639 C C . SER A 1 202 ? 20.789 3.092 -15.965 1.00 64.81 202 SER A C 1
ATOM 1641 O O . SER A 1 202 ? 19.884 2.258 -15.834 1.00 64.81 202 SER A O 1
ATOM 1643 N N . PRO A 1 203 ? 21.102 3.630 -17.160 1.00 69.06 203 PRO A N 1
ATOM 1644 C CA . PRO A 1 203 ? 20.434 3.244 -18.399 1.00 69.06 203 PRO A CA 1
ATOM 1645 C C . PRO A 1 203 ? 20.387 1.725 -18.589 1.00 69.06 203 PRO A C 1
ATOM 1647 O O . PRO A 1 203 ? 19.383 1.191 -19.043 1.00 69.06 203 PRO A O 1
ATOM 1650 N N . HIS A 1 204 ? 21.427 1.008 -18.156 1.00 72.06 204 HIS A N 1
ATOM 1651 C CA . HIS A 1 204 ? 21.506 -0.445 -18.285 1.00 72.06 204 HIS A CA 1
ATOM 1652 C C . HIS A 1 204 ? 20.519 -1.192 -17.380 1.00 72.06 204 HIS A C 1
ATOM 1654 O O . HIS A 1 204 ? 19.873 -2.128 -17.838 1.00 72.06 204 HIS A O 1
ATOM 1660 N N . ILE A 1 205 ? 20.349 -0.760 -16.125 1.00 71.31 205 ILE A N 1
ATOM 1661 C CA . ILE A 1 205 ? 19.368 -1.364 -15.209 1.00 71.31 205 ILE A CA 1
ATOM 1662 C C . ILE A 1 205 ? 17.939 -1.023 -15.648 1.00 71.31 205 ILE A C 1
ATOM 1664 O O . ILE A 1 205 ? 17.057 -1.876 -15.572 1.00 71.31 205 ILE A O 1
ATOM 1668 N N . LYS A 1 206 ? 17.710 0.198 -16.157 1.00 74.50 206 LYS A N 1
ATOM 1669 C CA . LYS A 1 206 ? 16.418 0.609 -16.731 1.00 74.50 206 LYS A CA 1
ATOM 1670 C C . LYS A 1 206 ? 16.032 -0.245 -17.942 1.00 74.50 206 LYS A C 1
ATOM 1672 O O . LYS A 1 206 ? 14.898 -0.705 -18.005 1.00 74.50 206 LYS A O 1
ATOM 1677 N N . VAL A 1 207 ? 16.975 -0.484 -18.852 1.00 80.00 207 VAL A N 1
ATOM 1678 C CA . VAL A 1 207 ? 16.771 -1.331 -20.035 1.00 80.00 207 VAL A CA 1
ATOM 1679 C C . VAL A 1 207 ? 16.545 -2.795 -19.632 1.00 80.00 207 VAL A C 1
ATOM 1681 O O . VAL A 1 207 ? 15.597 -3.406 -20.098 1.00 80.00 207 VAL A O 1
ATOM 1684 N N . LEU A 1 208 ? 17.313 -3.349 -18.686 1.00 76.38 208 LEU A N 1
ATOM 1685 C CA . LEU A 1 208 ? 17.132 -4.739 -18.229 1.00 76.38 208 LEU A CA 1
ATOM 1686 C C . LEU A 1 208 ? 15.755 -5.024 -17.611 1.00 76.38 208 LEU A C 1
ATOM 1688 O O . LEU A 1 208 ? 15.238 -6.130 -17.758 1.00 76.38 208 LEU A O 1
ATOM 1692 N N . LYS A 1 209 ? 15.157 -4.049 -16.916 1.00 78.44 209 LYS A N 1
ATOM 1693 C CA . LYS A 1 209 ? 13.831 -4.215 -16.302 1.00 78.44 209 LYS A CA 1
ATOM 1694 C C . LYS A 1 209 ? 12.667 -3.837 -17.224 1.00 78.44 209 LYS A C 1
ATOM 1696 O O . LYS A 1 209 ? 11.527 -4.117 -16.857 1.00 78.44 209 LYS A O 1
ATOM 1701 N N . SER A 1 210 ? 12.914 -3.194 -18.371 1.00 80.31 210 SER A N 1
ATOM 1702 C CA . SER A 1 210 ? 11.839 -2.630 -19.197 1.00 80.31 210 SER A CA 1
ATOM 1703 C C . SER A 1 210 ? 10.832 -3.669 -19.705 1.00 80.31 210 SER A C 1
ATOM 1705 O O . SER A 1 210 ? 9.644 -3.372 -19.590 1.00 80.31 210 SER A O 1
ATOM 1707 N N . PRO A 1 211 ? 11.197 -4.905 -20.121 1.00 83.38 211 PRO A N 1
ATOM 1708 C CA . PRO A 1 211 ? 10.192 -5.881 -20.556 1.00 83.38 211 PRO A CA 1
ATOM 1709 C C . PRO A 1 211 ? 9.202 -6.252 -19.452 1.00 83.38 211 PRO A C 1
ATOM 1711 O O . PRO A 1 211 ? 8.005 -6.377 -19.692 1.00 83.38 211 PRO A O 1
ATOM 1714 N N . TYR A 1 212 ? 9.703 -6.401 -18.223 1.00 74.38 212 TYR A N 1
ATOM 1715 C CA . TYR A 1 212 ? 8.876 -6.724 -17.065 1.00 74.38 212 TYR A CA 1
ATOM 1716 C C . TYR A 1 212 ? 7.939 -5.568 -16.709 1.00 74.38 212 TYR A C 1
ATOM 1718 O O . TYR A 1 212 ? 6.763 -5.793 -16.441 1.00 74.38 212 TYR A O 1
ATOM 1726 N N . VAL A 1 213 ? 8.443 -4.331 -16.739 1.00 75.19 213 VAL A N 1
ATOM 1727 C CA . VAL A 1 213 ? 7.621 -3.139 -16.487 1.00 75.19 213 VAL A CA 1
ATOM 1728 C C . VAL A 1 213 ? 6.523 -3.005 -17.545 1.00 75.19 213 VAL A C 1
ATOM 1730 O O . VAL A 1 213 ? 5.364 -2.871 -17.169 1.00 75.19 213 VAL A O 1
ATOM 1733 N N . GLN A 1 214 ? 6.840 -3.155 -18.837 1.00 76.62 214 GLN A N 1
ATOM 1734 C CA . GLN A 1 214 ? 5.824 -3.090 -19.897 1.00 76.62 214 GLN A CA 1
ATOM 1735 C C . GLN A 1 214 ? 4.786 -4.209 -19.789 1.00 76.62 214 GLN A C 1
ATOM 1737 O O . GLN A 1 214 ? 3.607 -3.976 -20.031 1.00 76.62 214 GLN A O 1
ATOM 1742 N N . ALA A 1 215 ? 5.188 -5.410 -19.362 1.00 74.06 215 ALA A N 1
ATOM 1743 C CA . ALA A 1 215 ? 4.246 -6.502 -19.134 1.00 74.06 215 ALA A CA 1
ATOM 1744 C C . ALA A 1 215 ? 3.282 -6.222 -17.964 1.00 74.06 215 ALA A C 1
ATOM 1746 O O . ALA A 1 215 ? 2.140 -6.674 -17.991 1.00 74.06 215 ALA A O 1
ATOM 1747 N N . LEU A 1 216 ? 3.715 -5.471 -16.944 1.00 66.56 216 LEU A N 1
ATOM 1748 C CA . LEU A 1 216 ? 2.843 -5.029 -15.848 1.00 66.56 216 LEU A CA 1
ATOM 1749 C C . LEU A 1 216 ? 1.893 -3.897 -16.261 1.00 66.56 216 LEU A C 1
ATOM 1751 O O . LEU A 1 216 ? 0.820 -3.765 -15.674 1.00 66.56 216 LEU A O 1
ATOM 1755 N N . GLU A 1 217 ? 2.281 -3.087 -17.246 1.00 68.94 217 GLU A N 1
ATOM 1756 C CA . GLU A 1 217 ? 1.495 -1.965 -17.775 1.00 68.94 217 GLU A CA 1
ATOM 1757 C C . GLU A 1 217 ? 0.619 -2.347 -18.979 1.00 68.94 217 GLU A C 1
ATOM 1759 O O . GLU A 1 217 ? 0.087 -1.466 -19.645 1.00 68.94 217 GLU A O 1
ATOM 1764 N N . PHE A 1 218 ? 0.439 -3.643 -19.245 1.00 72.06 218 PHE A N 1
ATOM 1765 C CA . PHE A 1 218 ? -0.357 -4.168 -20.353 1.00 72.06 218 PHE A CA 1
ATOM 1766 C C . PHE A 1 218 ? -1.840 -3.777 -20.215 1.00 72.06 218 PHE A C 1
ATOM 1768 O O . PHE A 1 218 ? -2.546 -4.274 -19.333 1.00 72.06 218 PHE A O 1
ATOM 1775 N N . LYS A 1 219 ? -2.330 -2.882 -21.078 1.00 69.19 219 LYS A N 1
ATOM 1776 C CA . LYS A 1 219 ? -3.719 -2.386 -21.072 1.00 69.19 219 LYS A CA 1
ATOM 1777 C C . LYS A 1 219 ? -4.571 -3.066 -22.133 1.00 69.19 219 LYS A C 1
ATOM 1779 O O . LYS A 1 219 ? -5.765 -3.256 -21.914 1.00 69.19 219 LYS A O 1
ATOM 1784 N N . ASN A 1 220 ? -3.989 -3.393 -23.284 1.00 75.94 220 ASN A N 1
ATOM 1785 C CA . ASN A 1 220 ? -4.697 -4.025 -24.394 1.00 75.94 220 ASN A CA 1
ATOM 1786 C C . ASN A 1 220 ? -3.794 -4.971 -25.196 1.00 75.94 220 ASN A C 1
ATOM 1788 O O . ASN A 1 220 ? -2.575 -4.953 -25.056 1.00 75.94 220 ASN A O 1
ATOM 1792 N N . ASP A 1 221 ? -4.403 -5.765 -26.078 1.00 80.81 221 ASP A N 1
ATOM 1793 C CA . ASP A 1 221 ? -3.697 -6.787 -26.853 1.00 80.81 221 ASP A CA 1
ATOM 1794 C C . ASP A 1 221 ? -2.555 -6.232 -27.714 1.00 80.81 221 ASP A C 1
ATOM 1796 O O . ASP A 1 221 ? -1.587 -6.950 -27.936 1.00 80.81 221 ASP A O 1
ATOM 1800 N N . LYS A 1 222 ? -2.610 -4.974 -28.178 1.00 83.50 222 LYS A N 1
ATOM 1801 C CA . LYS A 1 222 ? -1.538 -4.346 -28.972 1.00 83.50 222 LYS A CA 1
ATOM 1802 C C . LYS A 1 222 ? -0.333 -3.922 -28.123 1.00 83.50 222 LYS A C 1
ATOM 1804 O O . LYS A 1 222 ? 0.757 -3.780 -28.669 1.00 83.50 222 LYS A O 1
ATOM 1809 N N . ASP A 1 223 ? -0.464 -3.825 -26.796 1.00 80.50 223 ASP A N 1
ATOM 1810 C CA . ASP A 1 223 ? 0.656 -3.479 -25.903 1.00 80.50 223 ASP A CA 1
ATOM 1811 C C . ASP A 1 223 ? 1.746 -4.559 -25.851 1.00 80.50 223 ASP A C 1
ATOM 1813 O O . ASP A 1 223 ? 2.866 -4.287 -25.410 1.00 80.50 223 ASP A O 1
ATOM 1817 N N . HIS A 1 224 ? 1.478 -5.760 -26.381 1.00 87.31 224 HIS A N 1
ATOM 1818 C CA . HIS A 1 224 ? 2.521 -6.762 -26.610 1.00 87.31 224 HIS A CA 1
ATOM 1819 C C . HIS A 1 224 ? 3.664 -6.210 -27.475 1.00 87.31 224 HIS A C 1
ATOM 1821 O O . HIS A 1 224 ? 4.807 -6.618 -27.283 1.00 87.31 224 HIS A O 1
ATOM 1827 N N . LEU A 1 225 ? 3.386 -5.244 -28.363 1.00 90.19 225 LEU A N 1
ATOM 1828 C CA . LEU A 1 225 ? 4.400 -4.590 -29.187 1.00 90.19 225 LEU A CA 1
ATOM 1829 C C . LEU A 1 225 ? 5.429 -3.832 -28.330 1.00 90.19 225 LEU A C 1
ATOM 1831 O O . LEU A 1 225 ? 6.617 -3.848 -28.636 1.00 90.19 225 LEU A O 1
ATOM 1835 N N . TYR A 1 226 ? 5.017 -3.225 -27.214 1.00 87.12 226 TYR A N 1
ATOM 1836 C CA . TYR A 1 226 ? 5.941 -2.544 -26.299 1.00 87.12 226 TYR A CA 1
ATOM 1837 C C . TYR A 1 226 ? 6.785 -3.518 -25.475 1.00 87.12 226 TYR A C 1
ATOM 1839 O O . TYR A 1 226 ? 7.959 -3.245 -25.201 1.00 87.12 226 TYR A O 1
ATOM 1847 N N . VAL A 1 227 ? 6.197 -4.652 -25.081 1.00 87.25 227 VAL A N 1
ATOM 1848 C CA . VAL A 1 227 ? 6.920 -5.731 -24.394 1.00 87.25 227 VAL A CA 1
ATOM 1849 C C . VAL A 1 227 ? 7.976 -6.309 -25.330 1.00 87.25 227 VAL A C 1
ATOM 1851 O O . VAL A 1 227 ? 9.147 -6.383 -24.961 1.00 87.25 227 VAL A O 1
ATOM 1854 N N . GLU A 1 228 ? 7.580 -6.639 -26.557 1.00 91.56 228 GLU A N 1
ATOM 1855 C CA . GLU A 1 228 ? 8.460 -7.199 -27.577 1.00 91.56 228 GLU A CA 1
ATOM 1856 C C . GLU A 1 228 ? 9.583 -6.220 -27.947 1.00 91.56 228 GLU A C 1
ATOM 1858 O O . GLU A 1 228 ? 10.755 -6.590 -27.898 1.00 91.56 228 GLU A O 1
ATOM 1863 N N . GLY A 1 229 ? 9.268 -4.942 -28.182 1.00 89.62 229 GLY A N 1
ATOM 1864 C CA . GLY A 1 229 ? 10.270 -3.913 -28.468 1.00 89.62 229 GLY A CA 1
ATOM 1865 C C . GLY A 1 229 ? 11.278 -3.725 -27.328 1.00 89.62 229 GLY A C 1
ATOM 1866 O O . GLY A 1 229 ? 12.475 -3.547 -27.566 1.00 89.62 229 GLY A O 1
ATOM 1867 N N . SER A 1 230 ? 10.828 -3.852 -26.075 1.00 88.56 230 SER A N 1
ATOM 1868 C CA . SER A 1 230 ? 11.713 -3.816 -24.902 1.00 88.56 230 SER A CA 1
ATOM 1869 C C . SER A 1 230 ? 12.655 -5.022 -24.848 1.00 88.56 230 SER A C 1
ATOM 1871 O O . SER A 1 230 ? 13.807 -4.882 -24.443 1.00 88.56 230 SER A O 1
ATOM 1873 N N . ILE A 1 231 ? 12.194 -6.202 -25.273 1.00 90.69 231 ILE A N 1
ATOM 1874 C CA . ILE A 1 231 ? 13.024 -7.412 -25.361 1.00 90.69 231 ILE A CA 1
ATOM 1875 C C . ILE A 1 231 ? 14.036 -7.278 -26.502 1.00 90.69 231 ILE A C 1
ATOM 1877 O O . ILE A 1 231 ? 15.219 -7.546 -26.297 1.00 90.69 231 ILE A O 1
ATOM 1881 N N . VAL A 1 232 ? 13.608 -6.805 -27.676 1.00 91.69 232 VAL A N 1
ATOM 1882 C CA . VAL A 1 232 ? 14.486 -6.549 -28.829 1.00 91.69 232 VAL A CA 1
ATOM 1883 C C . VAL A 1 232 ? 15.604 -5.573 -28.457 1.00 91.69 232 VAL A C 1
ATOM 1885 O O . VAL A 1 232 ? 16.766 -5.809 -28.787 1.00 91.69 232 VAL A O 1
ATOM 1888 N N . GLN A 1 233 ? 15.301 -4.516 -27.697 1.00 89.19 233 GLN A N 1
ATOM 1889 C CA . GLN A 1 233 ? 16.299 -3.539 -27.253 1.00 89.19 233 GLN A CA 1
ATOM 1890 C C . GLN A 1 233 ? 17.441 -4.171 -26.433 1.00 89.19 233 GLN A C 1
ATOM 1892 O O . GLN A 1 233 ? 18.582 -3.701 -26.501 1.00 89.19 233 GLN A O 1
ATOM 1897 N N . LEU A 1 234 ? 17.173 -5.254 -25.692 1.00 88.19 234 LEU A N 1
ATOM 1898 C CA . LEU A 1 234 ? 18.198 -5.964 -24.921 1.00 88.19 234 LEU A CA 1
ATOM 1899 C C . LEU A 1 234 ? 19.258 -6.612 -25.807 1.00 88.19 234 LEU A C 1
ATOM 1901 O O . LEU A 1 234 ? 20.412 -6.713 -25.384 1.00 88.19 234 LEU A O 1
ATOM 1905 N N . GLN A 1 235 ? 18.895 -7.012 -27.029 1.00 90.56 235 GLN A N 1
ATOM 1906 C CA . GLN A 1 235 ? 19.790 -7.710 -27.950 1.00 90.56 235 GLN A CA 1
ATOM 1907 C C . GLN A 1 235 ? 21.063 -6.901 -28.231 1.00 90.56 235 GLN A C 1
ATOM 1909 O O . GLN A 1 235 ? 22.155 -7.464 -28.255 1.00 90.56 235 GLN A O 1
ATOM 1914 N N . ALA A 1 236 ? 20.942 -5.579 -28.382 1.00 86.12 236 ALA A N 1
ATOM 1915 C CA . ALA A 1 236 ? 22.054 -4.701 -28.746 1.00 86.12 236 ALA A CA 1
ATOM 1916 C C . ALA A 1 236 ? 23.171 -4.639 -27.688 1.00 86.12 236 ALA A C 1
ATOM 1918 O O . ALA A 1 236 ? 24.321 -4.363 -28.021 1.00 86.12 236 ALA A O 1
ATOM 1919 N N . MET A 1 237 ? 22.841 -4.884 -26.416 1.00 83.50 237 MET A N 1
ATOM 1920 C CA . MET A 1 237 ? 23.767 -4.743 -25.284 1.00 83.50 237 MET A CA 1
ATOM 1921 C C . MET A 1 237 ? 23.956 -6.045 -24.498 1.00 83.50 237 MET A C 1
ATOM 1923 O O . MET A 1 237 ? 24.656 -6.051 -23.485 1.00 83.50 237 MET A O 1
ATOM 1927 N N . TRP A 1 238 ? 23.359 -7.149 -24.957 1.00 88.00 238 TRP A N 1
ATOM 1928 C CA . TRP A 1 238 ? 23.323 -8.414 -24.226 1.00 88.00 238 TRP A CA 1
ATOM 1929 C C . TRP A 1 238 ? 24.711 -8.958 -23.897 1.00 88.00 238 TRP A C 1
ATOM 1931 O O . TRP A 1 238 ? 25.004 -9.254 -22.739 1.00 88.00 238 TRP A O 1
ATOM 1941 N N . GLU A 1 239 ? 25.597 -9.009 -24.894 1.00 87.38 239 GLU A N 1
ATOM 1942 C CA . GLU A 1 239 ? 26.975 -9.467 -24.709 1.00 87.38 239 GLU A CA 1
ATOM 1943 C C . GLU A 1 239 ? 27.699 -8.639 -23.636 1.00 87.38 239 GLU A C 1
ATOM 1945 O O . GLU A 1 239 ? 28.365 -9.191 -22.759 1.00 87.38 239 GLU A O 1
ATOM 1950 N N . ALA A 1 240 ? 27.505 -7.317 -23.641 1.00 77.25 240 ALA A N 1
ATOM 1951 C CA . ALA A 1 240 ? 28.082 -6.432 -22.638 1.00 77.25 240 ALA A CA 1
ATOM 1952 C C . ALA A 1 240 ? 27.486 -6.673 -21.239 1.00 77.25 240 ALA A C 1
ATOM 1954 O O . ALA A 1 240 ? 28.217 -6.606 -20.250 1.00 77.25 240 ALA A O 1
ATOM 1955 N N . TYR A 1 241 ? 26.191 -6.981 -21.126 1.00 81.44 241 TYR A N 1
ATOM 1956 C CA . TYR A 1 241 ? 25.565 -7.302 -19.840 1.00 81.44 241 TYR A CA 1
ATOM 1957 C C . TYR A 1 241 ? 26.104 -8.593 -19.231 1.00 81.44 241 TYR A C 1
ATOM 1959 O O . TYR A 1 241 ? 26.345 -8.637 -18.023 1.00 81.44 241 TYR A O 1
ATOM 1967 N N . VAL A 1 242 ? 26.327 -9.612 -20.059 1.00 80.38 242 VAL A N 1
ATOM 1968 C CA . VAL A 1 242 ? 26.901 -10.897 -19.644 1.00 80.38 242 VAL A CA 1
ATOM 1969 C C . VAL A 1 242 ? 28.365 -10.720 -19.248 1.00 80.38 242 VAL A C 1
ATOM 1971 O O . VAL A 1 242 ? 28.756 -11.084 -18.141 1.00 80.38 242 VAL A O 1
ATOM 1974 N N . ALA A 1 243 ? 29.169 -10.078 -20.102 1.00 74.62 243 ALA A N 1
ATOM 1975 C CA . ALA A 1 243 ? 30.603 -9.895 -19.876 1.00 74.62 243 ALA A CA 1
ATOM 1976 C C . ALA A 1 243 ? 30.927 -9.101 -18.598 1.00 74.62 243 ALA A C 1
ATOM 1978 O O . ALA A 1 243 ? 31.962 -9.328 -17.974 1.00 74.62 243 ALA A O 1
ATOM 1979 N N . ASN A 1 244 ? 30.042 -8.183 -18.199 1.00 72.56 244 ASN A N 1
ATOM 1980 C CA . ASN A 1 244 ? 30.227 -7.335 -17.020 1.00 72.56 244 ASN A CA 1
ATOM 1981 C C . ASN A 1 244 ? 29.453 -7.823 -15.781 1.00 72.56 244 ASN A C 1
ATOM 1983 O O . ASN A 1 244 ? 29.435 -7.122 -14.771 1.00 72.56 244 ASN A O 1
ATOM 1987 N N . GLY A 1 245 ? 28.801 -8.993 -15.836 1.00 70.00 245 GLY A N 1
ATOM 1988 C CA . GLY A 1 245 ? 28.052 -9.551 -14.701 1.00 70.00 245 GLY A CA 1
ATOM 1989 C C . GLY A 1 245 ? 26.853 -8.700 -14.266 1.00 70.00 245 GLY A C 1
ATOM 1990 O O . GLY A 1 245 ? 26.489 -8.693 -13.093 1.00 70.00 245 GLY A O 1
ATOM 1991 N N . ILE A 1 246 ? 26.260 -7.949 -15.199 1.00 67.50 246 ILE A N 1
ATOM 1992 C CA . ILE A 1 246 ? 25.100 -7.079 -14.943 1.00 67.50 246 ILE A CA 1
ATOM 1993 C C . ILE A 1 246 ? 23.803 -7.907 -14.930 1.00 67.50 246 ILE A C 1
ATOM 1995 O O . ILE A 1 246 ? 22.828 -7.537 -14.278 1.00 67.50 246 ILE A O 1
ATOM 1999 N N . CYS A 1 247 ? 23.795 -9.050 -15.618 1.00 70.75 247 CYS A N 1
ATOM 2000 C CA . CYS A 1 247 ? 22.709 -10.025 -15.594 1.00 70.75 247 CYS A CA 1
ATOM 2001 C C . CYS A 1 247 ? 23.228 -11.414 -15.191 1.00 70.75 247 CYS A C 1
ATOM 2003 O O . CYS A 1 247 ? 24.428 -11.677 -15.223 1.00 70.75 247 CYS A O 1
ATOM 2005 N N . ASN A 1 248 ? 22.312 -12.315 -14.831 1.00 76.31 248 ASN A N 1
ATOM 2006 C CA . ASN A 1 248 ? 22.649 -13.670 -14.375 1.00 76.31 248 ASN A CA 1
ATOM 2007 C C . ASN A 1 248 ? 22.887 -14.670 -15.523 1.00 76.31 248 ASN A C 1
ATOM 2009 O O . ASN A 1 248 ? 23.041 -15.864 -15.267 1.00 76.31 248 ASN A O 1
ATOM 2013 N N . ALA A 1 249 ? 22.854 -14.220 -16.779 1.00 78.25 249 ALA A N 1
ATOM 2014 C CA . ALA A 1 249 ? 23.090 -15.091 -17.920 1.00 78.25 249 ALA A CA 1
ATOM 2015 C C . ALA A 1 249 ? 24.578 -15.442 -18.035 1.00 78.25 249 ALA A C 1
ATOM 2017 O O . ALA A 1 249 ? 25.453 -14.620 -17.778 1.00 78.25 249 ALA A O 1
ATOM 2018 N N . THR A 1 250 ? 24.852 -16.684 -18.424 1.00 82.69 250 THR A N 1
ATOM 2019 C CA . THR A 1 250 ? 26.213 -17.214 -18.587 1.00 82.69 250 THR A CA 1
ATOM 2020 C C . THR A 1 250 ? 26.667 -17.252 -20.044 1.00 82.69 250 THR A C 1
ATOM 2022 O O . THR A 1 250 ? 27.854 -17.423 -20.307 1.00 82.69 250 THR A O 1
ATOM 2025 N N . GLU A 1 251 ? 25.736 -17.112 -20.987 1.00 92.38 251 GLU A N 1
ATOM 2026 C CA . GLU A 1 251 ? 25.983 -17.176 -22.428 1.00 92.38 251 GLU A CA 1
ATOM 2027 C C . GLU A 1 251 ? 25.861 -15.781 -23.045 1.00 92.38 251 GLU A C 1
ATOM 2029 O O . GLU A 1 251 ? 24.894 -15.068 -22.782 1.00 92.38 251 GLU A O 1
ATOM 2034 N N . SER A 1 252 ? 26.838 -15.396 -23.870 1.00 88.88 252 SER A N 1
ATOM 2035 C CA . SER A 1 252 ? 26.861 -14.100 -24.561 1.00 88.88 252 SER A CA 1
ATOM 2036 C C . SER A 1 252 ? 25.941 -14.037 -25.782 1.00 88.88 252 SER A C 1
ATOM 2038 O O . SER A 1 252 ? 25.688 -12.945 -26.289 1.00 88.88 252 SER A O 1
ATOM 2040 N N . GLU A 1 253 ? 25.430 -15.176 -26.261 1.00 92.56 253 GLU A N 1
ATOM 2041 C CA . GLU A 1 253 ? 24.402 -15.213 -27.304 1.00 92.56 253 GLU A CA 1
ATOM 2042 C C . GLU A 1 253 ? 23.063 -14.757 -26.710 1.00 92.56 253 GLU A C 1
ATOM 2044 O O . GLU A 1 253 ? 22.668 -15.187 -25.624 1.00 92.56 253 GLU A O 1
ATOM 2049 N N . PHE A 1 254 ? 22.365 -13.859 -27.410 1.00 92.81 254 PHE A N 1
ATOM 2050 C CA . PHE A 1 254 ? 21.028 -13.443 -26.995 1.00 92.81 254 PHE A CA 1
ATOM 2051 C C . PHE A 1 254 ? 20.064 -14.636 -27.127 1.00 92.81 254 PHE A C 1
ATOM 2053 O O . PHE A 1 254 ? 20.045 -15.281 -28.177 1.00 92.81 254 PHE A O 1
ATOM 2060 N N . PRO A 1 255 ? 19.255 -14.951 -26.098 1.00 88.19 255 PRO A N 1
ATOM 2061 C CA . PRO A 1 255 ? 18.468 -16.187 -26.057 1.00 88.19 255 PRO A CA 1
ATOM 2062 C C . PRO A 1 255 ? 17.352 -16.266 -27.108 1.00 88.19 255 PRO A C 1
ATOM 2064 O O . PRO A 1 255 ? 16.818 -17.349 -27.348 1.00 88.19 255 PRO A O 1
ATOM 2067 N N . ILE A 1 256 ? 16.984 -15.145 -27.734 1.00 91.44 256 ILE A N 1
ATOM 2068 C CA . ILE A 1 256 ? 15.922 -15.078 -28.741 1.00 91.44 256 ILE A CA 1
ATOM 2069 C C . ILE A 1 256 ? 16.540 -14.754 -30.100 1.00 91.44 256 ILE A C 1
ATOM 2071 O O . ILE A 1 256 ? 17.350 -13.839 -30.236 1.00 91.44 256 ILE A O 1
ATOM 2075 N N . LYS A 1 257 ? 16.148 -15.509 -31.128 1.00 91.75 257 LYS A N 1
ATOM 2076 C CA . LYS A 1 257 ? 16.625 -15.303 -32.499 1.00 91.75 257 LYS A CA 1
ATOM 2077 C C . LYS A 1 257 ? 15.582 -14.554 -33.304 1.00 91.75 257 LYS A C 1
ATOM 2079 O O . LYS A 1 257 ? 14.534 -15.108 -33.623 1.00 91.75 257 LYS A O 1
ATOM 2084 N N . TYR A 1 258 ? 15.919 -13.327 -33.674 1.00 91.81 258 TYR A N 1
ATOM 2085 C CA . TYR A 1 258 ? 15.114 -12.512 -34.569 1.00 91.81 258 TYR A CA 1
ATOM 2086 C C . TYR A 1 258 ? 15.627 -12.601 -36.003 1.00 91.81 258 TYR A C 1
ATOM 2088 O O . TYR A 1 258 ? 16.834 -12.609 -36.250 1.00 91.81 258 TYR A O 1
ATOM 2096 N N . SER A 1 259 ? 14.696 -12.674 -36.954 1.00 93.56 259 SER A N 1
ATOM 2097 C CA . SER A 1 259 ? 15.007 -12.470 -38.370 1.00 93.56 259 SER A CA 1
ATOM 2098 C C . SER A 1 259 ? 14.938 -10.980 -38.704 1.00 93.56 259 SER A C 1
ATOM 2100 O O . SER A 1 259 ? 14.212 -10.240 -38.042 1.00 93.56 259 SER A O 1
ATOM 2102 N N . ALA A 1 260 ? 15.670 -10.545 -39.732 1.00 91.25 260 ALA A N 1
ATOM 2103 C CA . ALA A 1 260 ? 15.608 -9.159 -40.200 1.00 91.25 260 ALA A CA 1
ATOM 2104 C C . ALA A 1 260 ? 14.175 -8.768 -40.601 1.00 91.25 260 ALA A C 1
ATOM 2106 O O . ALA A 1 260 ? 1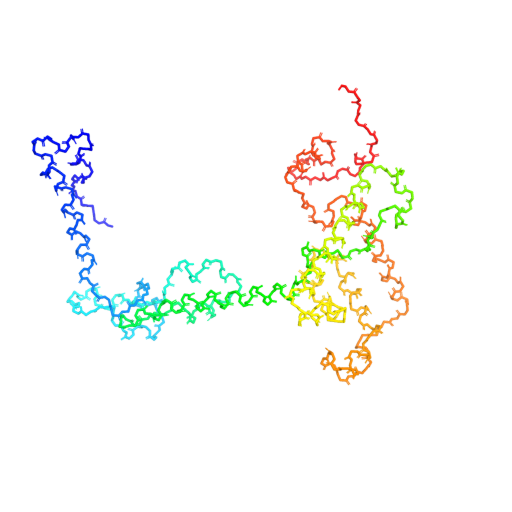3.666 -7.764 -40.119 1.00 91.25 260 ALA A O 1
ATOM 2107 N N . ASP A 1 261 ? 13.492 -9.633 -41.360 1.00 93.19 261 ASP A N 1
ATOM 2108 C CA . ASP A 1 261 ? 12.105 -9.416 -41.787 1.00 93.19 261 ASP A CA 1
ATOM 2109 C C . ASP A 1 261 ? 11.147 -9.225 -40.598 1.00 93.19 261 ASP A C 1
ATOM 2111 O O . ASP A 1 261 ? 10.236 -8.402 -40.658 1.00 93.19 261 ASP A O 1
ATOM 2115 N N . TYR A 1 262 ? 11.359 -9.961 -39.500 1.00 92.12 262 TYR A N 1
ATOM 2116 C CA . TYR A 1 262 ? 10.556 -9.807 -38.285 1.00 92.12 262 TYR A CA 1
ATOM 2117 C C . TYR A 1 262 ? 10.815 -8.471 -37.587 1.00 92.12 262 TYR A C 1
ATOM 2119 O O . TYR A 1 262 ? 9.861 -7.816 -37.183 1.00 92.12 262 TYR A O 1
ATOM 2127 N N . LEU A 1 263 ? 12.080 -8.056 -37.451 1.00 91.75 263 LEU A N 1
ATOM 2128 C CA . LEU A 1 263 ? 12.422 -6.774 -36.824 1.00 91.75 263 LEU A CA 1
ATOM 2129 C C . LEU A 1 263 ? 11.866 -5.596 -37.629 1.00 91.75 263 LEU A C 1
ATOM 2131 O O . LEU A 1 263 ? 11.300 -4.674 -37.048 1.00 91.75 263 LEU A O 1
ATOM 2135 N N . ASP A 1 264 ? 11.967 -5.666 -38.957 1.00 91.81 264 ASP A N 1
ATOM 2136 C CA . ASP A 1 264 ? 11.430 -4.647 -39.857 1.00 91.81 264 ASP A CA 1
ATOM 2137 C C . ASP A 1 264 ? 9.899 -4.569 -39.780 1.00 91.81 264 ASP A C 1
ATOM 2139 O O . ASP A 1 264 ? 9.333 -3.475 -39.797 1.00 91.81 264 ASP A O 1
ATOM 2143 N N . GLN A 1 265 ? 9.213 -5.714 -39.695 1.00 92.31 265 GLN A N 1
ATOM 2144 C CA . GLN A 1 265 ? 7.758 -5.740 -39.540 1.00 92.31 265 GLN A CA 1
ATOM 2145 C C . GLN A 1 265 ? 7.331 -5.233 -38.160 1.00 92.31 265 GLN A C 1
ATOM 2147 O O . GLN A 1 265 ? 6.447 -4.390 -38.071 1.00 92.31 265 GLN A O 1
ATOM 2152 N N . HIS A 1 266 ? 8.002 -5.680 -37.098 1.00 92.38 266 HIS A N 1
ATOM 2153 C CA . HIS A 1 266 ? 7.724 -5.244 -35.734 1.00 92.38 266 HIS A CA 1
ATOM 2154 C C . HIS A 1 266 ? 7.882 -3.728 -35.571 1.00 92.38 266 HIS A C 1
ATOM 2156 O O . HIS A 1 266 ? 7.039 -3.085 -34.951 1.00 92.38 266 HIS A O 1
ATOM 2162 N N . GLN A 1 267 ? 8.930 -3.145 -36.163 1.00 89.88 267 GLN A N 1
ATOM 2163 C CA . GLN A 1 267 ? 9.145 -1.701 -36.143 1.00 89.88 267 GLN A CA 1
ATOM 2164 C C . GLN A 1 267 ? 7.988 -0.949 -36.818 1.00 89.88 267 GLN A C 1
ATOM 2166 O O . GLN A 1 267 ? 7.503 0.033 -36.261 1.00 89.88 267 GLN A O 1
ATOM 2171 N N . LYS A 1 268 ? 7.507 -1.428 -37.974 1.00 91.62 268 LYS A N 1
ATOM 2172 C CA . LYS A 1 268 ? 6.343 -0.840 -38.660 1.00 91.62 268 LYS A CA 1
ATOM 2173 C C . LYS A 1 268 ? 5.074 -0.946 -37.823 1.00 91.62 268 LYS A C 1
ATOM 2175 O O . LYS A 1 268 ? 4.392 0.055 -37.645 1.00 91.62 268 LYS A O 1
ATOM 2180 N N . ASP A 1 269 ? 4.790 -2.125 -37.276 1.00 90.06 269 ASP A N 1
ATOM 2181 C CA . ASP A 1 269 ? 3.598 -2.360 -36.453 1.00 90.06 269 ASP A CA 1
ATOM 2182 C C . ASP A 1 269 ? 3.607 -1.462 -35.204 1.00 90.06 269 ASP A C 1
ATOM 2184 O O . ASP A 1 269 ? 2.580 -0.908 -34.809 1.00 90.06 269 ASP A O 1
ATOM 2188 N N . LEU A 1 270 ? 4.783 -1.278 -34.592 1.00 87.12 270 LEU A N 1
ATOM 2189 C CA . LEU A 1 270 ? 4.968 -0.394 -33.446 1.00 87.12 270 LEU A CA 1
ATOM 2190 C C . LEU A 1 270 ? 4.784 1.083 -33.822 1.00 87.12 270 LEU A C 1
ATOM 2192 O O . LEU A 1 270 ? 4.151 1.816 -33.065 1.00 87.12 270 LEU A O 1
ATOM 2196 N N . GLU A 1 271 ? 5.311 1.529 -34.963 1.00 85.62 271 GLU A N 1
ATOM 2197 C CA . GLU A 1 271 ? 5.122 2.895 -35.472 1.00 85.62 271 GLU A CA 1
ATOM 2198 C C . GLU A 1 271 ? 3.654 3.186 -35.802 1.00 85.62 271 GLU A C 1
ATOM 2200 O O . GLU A 1 271 ? 3.132 4.228 -35.405 1.00 85.62 271 GLU A O 1
ATOM 2205 N N . GLU A 1 272 ? 2.966 2.257 -36.467 1.00 86.62 272 GLU A N 1
ATOM 2206 C CA . GLU A 1 272 ? 1.535 2.360 -36.763 1.00 86.62 272 GLU A CA 1
ATOM 2207 C C . GLU A 1 272 ? 0.704 2.421 -35.478 1.00 86.62 272 GLU A C 1
ATOM 2209 O O . GLU A 1 272 ? -0.168 3.282 -35.342 1.00 86.62 272 GLU A O 1
ATOM 2214 N N . TYR A 1 273 ? 1.011 1.569 -34.496 1.00 84.12 273 TYR A N 1
ATOM 2215 C CA . TYR A 1 273 ? 0.320 1.583 -33.210 1.00 84.12 273 TYR A CA 1
ATOM 2216 C C . TYR A 1 273 ? 0.592 2.869 -32.417 1.00 84.12 273 TYR A C 1
ATOM 2218 O O . TYR A 1 273 ? -0.326 3.459 -31.847 1.00 84.12 273 TYR A O 1
ATOM 2226 N N . GLN A 1 274 ? 1.831 3.364 -32.416 1.00 79.50 274 GLN A N 1
ATOM 2227 C CA . GLN A 1 274 ? 2.157 4.655 -31.806 1.00 79.50 274 GLN A CA 1
ATOM 2228 C C . GLN A 1 274 ? 1.411 5.801 -32.490 1.00 79.50 274 GLN A C 1
ATOM 2230 O O . GLN A 1 274 ? 0.884 6.674 -31.802 1.00 79.50 274 GLN A O 1
ATOM 2235 N N . MET A 1 275 ? 1.320 5.784 -33.820 1.00 76.44 275 MET A N 1
ATOM 2236 C CA . MET A 1 275 ? 0.570 6.778 -34.579 1.00 76.44 275 MET A CA 1
ATOM 2237 C C . MET A 1 275 ? -0.920 6.739 -34.226 1.00 76.44 275 MET A C 1
ATOM 2239 O O . MET A 1 275 ? -1.493 7.793 -33.985 1.00 76.44 275 MET A O 1
ATOM 2243 N N . GLU A 1 276 ? -1.517 5.551 -34.097 1.00 73.75 276 GLU A N 1
ATOM 2244 C CA . GLU A 1 276 ? -2.909 5.360 -33.659 1.00 73.75 276 GLU A CA 1
ATOM 2245 C C . GLU A 1 276 ? -3.166 5.918 -32.250 1.00 73.75 276 GLU A C 1
ATOM 2247 O O . GLU A 1 276 ? -4.182 6.585 -32.022 1.00 73.75 276 GLU A O 1
ATOM 2252 N N . ILE A 1 277 ? -2.247 5.669 -31.308 1.00 67.56 277 ILE A N 1
ATOM 2253 C CA . ILE A 1 277 ? -2.333 6.180 -29.932 1.00 67.56 277 ILE A CA 1
ATOM 2254 C C . ILE A 1 277 ? -2.202 7.705 -29.903 1.00 67.56 277 ILE A C 1
ATOM 2256 O O . ILE A 1 277 ? -2.898 8.358 -29.129 1.00 67.56 277 ILE A O 1
ATOM 2260 N N . VAL A 1 278 ? -1.316 8.275 -30.722 1.00 61.47 278 VAL A N 1
ATOM 2261 C CA . VAL A 1 278 ? -1.097 9.727 -30.790 1.00 61.47 278 VAL A CA 1
ATOM 2262 C C . VAL A 1 278 ? -2.246 10.427 -31.521 1.00 61.47 278 VAL A C 1
ATOM 2264 O O . VAL A 1 278 ? -2.661 11.502 -31.103 1.00 61.47 278 VAL A O 1
ATOM 2267 N N . SER A 1 279 ? -2.825 9.807 -32.553 1.00 62.59 279 SER A N 1
ATOM 2268 C CA . SER A 1 279 ? -3.953 10.366 -33.307 1.00 62.59 279 SER A CA 1
ATOM 2269 C C . SER A 1 279 ? -5.302 10.236 -32.593 1.00 62.59 279 SER A C 1
ATOM 2271 O O . SER A 1 279 ? -6.282 10.844 -33.019 1.00 62.59 279 SER A O 1
ATOM 2273 N N . SER A 1 280 ? -5.384 9.422 -31.536 1.00 63.72 280 SER A N 1
ATOM 2274 C CA . SER A 1 280 ? -6.617 9.178 -30.780 1.00 63.72 280 SER A CA 1
ATOM 2275 C C . SER A 1 280 ? -6.564 9.861 -29.411 1.00 63.72 280 SER A C 1
ATOM 2277 O O . SER A 1 280 ? -5.804 9.429 -28.536 1.00 63.72 280 SER A O 1
ATOM 2279 N N . PRO A 1 281 ? -7.400 10.886 -29.156 1.00 59.31 281 PRO A N 1
ATOM 2280 C CA . PRO A 1 281 ? -7.429 11.549 -27.858 1.00 59.31 281 PRO A CA 1
ATOM 2281 C C . PRO A 1 281 ? -7.664 10.540 -26.721 1.00 59.31 281 PRO A C 1
ATOM 2283 O O . PRO A 1 281 ? -8.506 9.652 -26.823 1.00 59.31 281 PRO A O 1
ATOM 2286 N N . PHE A 1 282 ? -6.898 10.656 -25.633 1.00 63.00 282 PHE A N 1
ATOM 2287 C CA . PHE A 1 282 ? -6.990 9.799 -24.433 1.00 63.00 282 PHE A CA 1
ATOM 2288 C C . PHE A 1 282 ? -6.686 8.305 -24.633 1.00 63.00 282 PHE A C 1
ATOM 2290 O O . PHE A 1 282 ? -6.813 7.533 -23.681 1.00 63.00 282 PHE A O 1
ATOM 2297 N N . ALA A 1 283 ? -6.205 7.870 -25.803 1.00 64.31 283 ALA A N 1
ATOM 2298 C CA . ALA A 1 283 ? -5.786 6.480 -26.003 1.00 64.31 283 ALA A CA 1
ATOM 2299 C C . ALA A 1 283 ? -4.628 6.091 -25.065 1.00 64.31 283 ALA A C 1
ATOM 2301 O O . ALA A 1 283 ? -4.664 5.041 -24.425 1.00 64.31 283 ALA A O 1
ATOM 2302 N N . ALA A 1 284 ? -3.659 6.991 -24.863 1.00 56.41 284 ALA A N 1
ATOM 2303 C CA . ALA A 1 284 ? -2.533 6.774 -23.948 1.00 56.41 284 ALA A CA 1
ATOM 2304 C C . ALA A 1 284 ? -2.962 6.568 -22.476 1.00 56.41 284 ALA A C 1
ATOM 2306 O O . ALA A 1 284 ? -2.305 5.850 -21.710 1.00 56.41 284 ALA A O 1
ATOM 2307 N N . THR A 1 285 ? -4.080 7.172 -22.069 1.00 61.12 285 THR A N 1
ATOM 2308 C CA . THR A 1 285 ? -4.643 7.055 -20.715 1.00 61.12 285 THR A CA 1
ATOM 2309 C C . THR A 1 285 ? -5.703 5.957 -20.605 1.00 61.12 285 THR A C 1
ATOM 2311 O O . THR A 1 285 ? -6.298 5.803 -19.541 1.00 61.12 285 THR A O 1
ATOM 2314 N N . GLY A 1 286 ? -5.943 5.179 -21.669 1.00 60.22 286 GLY A N 1
ATOM 2315 C CA . GLY A 1 286 ? -6.985 4.149 -21.694 1.00 60.22 286 GLY A CA 1
ATOM 2316 C C . GLY A 1 286 ? -8.400 4.728 -21.603 1.00 60.22 286 GLY A C 1
ATOM 2317 O O . GLY A 1 286 ? -9.272 4.125 -20.986 1.00 60.22 286 GLY A O 1
ATOM 2318 N N . GLY A 1 287 ? -8.613 5.931 -22.143 1.00 63.69 287 GLY A N 1
ATOM 2319 C CA . GLY A 1 287 ? -9.885 6.650 -22.066 1.00 63.69 287 GLY A CA 1
ATOM 2320 C C . GLY A 1 287 ? -10.113 7.386 -20.744 1.00 63.69 287 GLY A C 1
ATOM 2321 O O . GLY A 1 287 ? -11.171 7.982 -20.554 1.00 63.69 287 GLY A O 1
ATOM 2322 N N . TRP A 1 288 ? -9.142 7.381 -19.822 1.00 65.31 288 TRP A N 1
ATOM 2323 C CA . TRP A 1 288 ? -9.244 8.167 -18.597 1.00 65.31 288 TRP A CA 1
ATOM 2324 C C . TRP A 1 288 ? -9.020 9.656 -18.882 1.00 65.31 288 TRP A C 1
ATOM 2326 O O . TRP A 1 288 ? -7.998 10.049 -19.452 1.00 65.31 288 TRP A O 1
ATOM 2336 N N . VAL A 1 289 ? -9.963 10.481 -18.431 1.00 65.81 289 VAL A N 1
ATOM 2337 C CA . VAL A 1 289 ? -9.953 11.940 -18.571 1.00 65.81 289 VAL A CA 1
ATOM 2338 C C . VAL A 1 289 ? -10.222 12.548 -17.186 1.00 65.81 289 VAL A C 1
ATOM 2340 O O . VAL A 1 289 ? -11.165 12.114 -16.519 1.00 65.81 289 VAL A O 1
ATOM 2343 N N . PRO A 1 290 ? -9.435 13.534 -16.711 1.00 72.62 290 PRO A N 1
ATOM 2344 C CA . PRO A 1 290 ? -9.769 14.308 -15.518 1.00 72.62 290 PRO A CA 1
ATOM 2345 C C . PRO A 1 290 ? -11.179 14.895 -15.612 1.00 72.62 290 PRO A C 1
ATOM 2347 O O . PRO A 1 290 ? -11.585 15.349 -16.679 1.00 72.62 290 PRO A O 1
ATOM 2350 N N . HIS A 1 291 ? -11.909 14.926 -14.496 1.00 70.62 291 HIS A N 1
ATOM 2351 C CA . HIS A 1 291 ? -13.321 15.324 -14.480 1.00 70.62 291 HIS A CA 1
ATOM 2352 C C . HIS A 1 291 ? -13.568 16.702 -15.113 1.00 70.62 291 HIS A C 1
ATOM 2354 O O . HIS A 1 291 ? -14.433 16.830 -15.974 1.00 70.62 291 HIS A O 1
ATOM 2360 N N . ASP A 1 292 ? -12.762 17.701 -14.753 1.00 73.75 292 ASP A N 1
ATOM 2361 C CA . ASP A 1 292 ? -12.907 19.068 -15.267 1.00 73.75 292 ASP A CA 1
ATOM 2362 C C . ASP A 1 292 ? -12.715 19.127 -16.791 1.00 73.75 292 ASP A C 1
ATOM 2364 O O . ASP A 1 292 ? -13.438 19.826 -17.497 1.00 73.75 292 ASP A O 1
ATOM 2368 N N . MET A 1 293 ? -11.787 18.321 -17.311 1.00 68.31 293 MET A N 1
ATOM 2369 C CA . MET A 1 293 ? -11.503 18.227 -18.741 1.00 68.31 293 MET A CA 1
ATOM 2370 C C . MET A 1 293 ? -12.576 17.416 -19.477 1.00 68.31 293 MET A C 1
ATOM 2372 O O . MET A 1 293 ? -12.964 17.766 -20.584 1.00 68.31 293 MET A O 1
ATOM 2376 N N . PHE A 1 294 ? -13.123 16.373 -18.850 1.00 78.81 294 PHE A N 1
ATOM 2377 C CA . PHE A 1 294 ? -14.253 15.615 -19.386 1.00 78.81 294 PHE A CA 1
ATOM 2378 C C . PHE A 1 294 ? -15.490 16.501 -19.571 1.00 78.81 294 PHE A C 1
ATOM 2380 O O . PHE A 1 294 ? -16.138 16.434 -20.613 1.00 78.81 294 PHE A O 1
ATOM 2387 N N . VAL A 1 295 ? -15.802 17.349 -18.584 1.00 79.44 295 VAL A N 1
ATOM 2388 C CA . VAL A 1 295 ? -16.924 18.297 -18.663 1.00 79.44 295 VAL A CA 1
ATOM 2389 C C . VAL A 1 295 ? -16.725 19.261 -19.832 1.00 79.44 295 VAL A C 1
ATOM 2391 O O . VAL A 1 295 ? -17.618 19.380 -20.666 1.00 79.44 295 VAL A O 1
ATOM 2394 N N . GLN A 1 296 ? -15.537 19.860 -19.955 1.00 74.50 296 GLN A N 1
ATOM 2395 C CA . GLN A 1 296 ? -15.211 20.767 -21.062 1.00 74.50 296 GLN A CA 1
ATOM 2396 C C . GLN A 1 296 ? -15.333 20.092 -22.434 1.00 74.50 296 GLN A C 1
ATOM 2398 O O . GLN A 1 296 ? -15.928 20.648 -23.352 1.00 74.50 296 GLN A O 1
ATOM 2403 N N . LEU A 1 297 ? -14.819 18.871 -22.580 1.00 74.25 297 LEU A N 1
ATOM 2404 C CA . LEU A 1 297 ? -14.858 18.137 -23.848 1.00 74.25 297 LEU A CA 1
ATOM 2405 C C . LEU A 1 297 ? -16.268 17.643 -24.203 1.00 74.25 297 LEU A C 1
ATOM 2407 O O . LEU A 1 297 ? -16.605 17.556 -25.385 1.00 74.25 297 LEU A O 1
ATOM 2411 N N . LYS A 1 298 ? -17.107 17.346 -23.200 1.00 78.00 298 LYS A N 1
ATOM 2412 C CA . LYS A 1 298 ? -18.535 17.052 -23.396 1.00 78.00 298 LYS A CA 1
ATOM 2413 C C . LYS A 1 298 ? -19.295 18.307 -23.840 1.00 78.00 298 LYS A C 1
ATOM 2415 O O . LYS A 1 298 ? -20.108 18.226 -24.755 1.00 78.00 298 LYS A O 1
ATOM 2420 N N . GLU A 1 299 ? -19.011 19.467 -23.245 1.00 80.38 299 GLU A N 1
ATOM 2421 C CA . GLU A 1 299 ? -19.596 20.757 -23.649 1.00 80.38 299 GLU A CA 1
ATOM 2422 C C . GLU A 1 299 ? -19.197 21.163 -25.075 1.00 80.38 299 GLU A C 1
ATOM 2424 O O . GLU A 1 299 ? -20.023 21.689 -25.819 1.00 80.38 299 GLU A O 1
ATOM 2429 N N . GLN A 1 300 ? -17.960 20.868 -25.480 1.00 71.00 300 GLN A N 1
ATOM 2430 C CA . GLN A 1 300 ? -17.445 21.121 -26.831 1.00 71.00 300 GLN A CA 1
ATOM 2431 C C . GLN A 1 300 ? -17.943 20.112 -27.882 1.00 71.00 300 GLN A C 1
ATOM 2433 O O . GLN A 1 300 ? -17.629 20.252 -29.061 1.00 71.00 300 GLN A O 1
ATOM 2438 N N . GLY A 1 301 ? -18.709 19.091 -27.483 1.00 73.06 301 GLY A N 1
ATOM 2439 C CA . GLY A 1 301 ? -19.215 18.055 -28.390 1.00 73.06 301 GLY A CA 1
ATOM 2440 C C . GLY A 1 301 ? -18.155 17.061 -28.876 1.00 73.06 301 GLY A C 1
ATOM 2441 O O . GLY A 1 301 ? -18.431 16.269 -29.770 1.00 73.06 301 GLY A O 1
ATOM 2442 N N . ILE A 1 302 ? -16.958 17.073 -28.284 1.00 73.44 302 ILE A N 1
ATOM 2443 C CA . ILE A 1 302 ? -15.866 16.140 -28.600 1.00 73.44 302 ILE A CA 1
ATOM 2444 C C . ILE A 1 302 ? -16.122 14.778 -27.936 1.00 73.44 302 ILE A C 1
ATOM 2446 O O . ILE A 1 302 ? -15.814 13.734 -28.512 1.00 73.44 302 ILE A O 1
ATOM 2450 N N . ILE A 1 303 ? -16.717 14.774 -26.737 1.00 80.00 303 ILE A N 1
ATOM 2451 C CA . ILE A 1 303 ? -17.217 13.566 -26.068 1.00 80.00 303 ILE A CA 1
ATOM 2452 C C . ILE A 1 303 ? -18.741 13.528 -26.182 1.00 80.00 303 ILE A C 1
ATOM 2454 O O . ILE A 1 303 ? -19.433 14.397 -25.652 1.00 80.00 303 ILE A O 1
ATOM 2458 N N . VAL A 1 304 ? -19.268 12.480 -26.813 1.00 80.94 304 VAL A N 1
ATOM 2459 C CA . VAL A 1 304 ? -20.709 12.266 -26.992 1.00 80.94 304 VAL A CA 1
ATOM 2460 C C . VAL A 1 304 ? -21.182 11.034 -26.231 1.00 80.94 304 VAL A C 1
ATOM 2462 O O . VAL A 1 304 ? -20.489 10.018 -26.136 1.00 80.94 304 VAL A O 1
ATOM 2465 N N . GLU A 1 305 ? -22.380 11.146 -25.669 1.00 83.81 305 GLU A N 1
ATOM 2466 C CA . GLU A 1 305 ? -23.062 10.062 -24.967 1.00 83.81 305 GLU A CA 1
ATOM 2467 C C . GLU A 1 305 ? -23.822 9.204 -25.984 1.00 83.81 305 GLU A C 1
ATOM 2469 O O . GLU A 1 305 ? -24.583 9.721 -26.805 1.00 83.81 305 GLU A O 1
ATOM 2474 N N . ASP A 1 306 ? -23.584 7.895 -25.973 1.00 77.94 306 ASP A N 1
ATOM 2475 C CA . ASP A 1 306 ? -24.295 6.949 -26.820 1.00 77.94 306 ASP A CA 1
ATOM 2476 C C . ASP A 1 306 ? -25.658 6.556 -26.224 1.00 77.94 306 ASP A C 1
ATOM 2478 O O . ASP A 1 306 ? -25.993 6.856 -25.078 1.00 77.94 306 ASP A O 1
ATOM 2482 N N . ALA A 1 307 ? -26.472 5.851 -27.014 1.00 75.75 307 ALA A N 1
ATOM 2483 C CA . ALA A 1 307 ? -27.810 5.420 -26.601 1.00 75.75 307 ALA A CA 1
ATOM 2484 C C . ALA A 1 307 ? -27.821 4.444 -25.404 1.00 75.75 307 ALA A C 1
ATOM 2486 O O . ALA A 1 307 ? -28.884 4.180 -24.846 1.00 75.75 307 ALA A O 1
ATOM 2487 N N . SER A 1 308 ? -26.662 3.900 -25.024 1.00 75.00 308 SER A N 1
ATOM 2488 C CA . SER A 1 308 ? -26.491 2.990 -23.888 1.00 75.00 308 SER A CA 1
ATOM 2489 C C . SER A 1 308 ? -25.996 3.716 -22.631 1.00 75.00 308 SER A C 1
ATOM 2491 O O . SER A 1 308 ? -25.813 3.069 -21.601 1.00 75.00 308 SER A O 1
ATOM 2493 N N . GLY A 1 309 ? -25.783 5.037 -22.698 1.00 72.06 309 GLY A N 1
ATOM 2494 C CA . GLY A 1 309 ? -25.240 5.847 -21.607 1.00 72.06 309 GLY A CA 1
ATOM 2495 C C . GLY A 1 309 ? -23.718 5.752 -21.456 1.00 72.06 309 GLY A C 1
ATOM 2496 O O . GLY A 1 309 ? -23.183 6.187 -20.436 1.00 72.06 309 GLY A O 1
ATOM 2497 N N . ASN A 1 310 ? -23.010 5.182 -22.439 1.00 75.75 310 ASN A N 1
ATOM 2498 C CA . ASN A 1 310 ? -21.549 5.202 -22.480 1.00 75.75 310 ASN A CA 1
ATOM 2499 C C . ASN A 1 310 ? -21.054 6.436 -23.236 1.00 75.75 310 ASN A C 1
ATOM 2501 O O . ASN A 1 310 ? -21.764 7.022 -24.049 1.00 75.75 310 ASN A O 1
ATOM 2505 N N . TYR A 1 311 ? -19.805 6.816 -22.990 1.00 75.88 311 TYR A N 1
ATOM 2506 C CA . TYR A 1 311 ? -19.185 7.975 -23.621 1.00 75.88 311 TYR A CA 1
ATOM 2507 C C . TYR A 1 311 ? -18.162 7.536 -24.656 1.00 75.88 311 TYR A C 1
ATOM 2509 O O . TYR A 1 311 ? -17.332 6.668 -24.387 1.00 75.88 311 TYR A O 1
ATOM 2517 N N . LYS A 1 312 ? -18.206 8.161 -25.831 1.00 73.19 312 LYS A N 1
ATOM 2518 C CA . LYS A 1 312 ? -17.222 7.967 -26.897 1.00 73.19 312 LYS A CA 1
ATOM 2519 C C . LYS A 1 312 ? -16.694 9.310 -27.381 1.00 73.19 312 LYS A C 1
ATOM 2521 O O . LYS A 1 312 ? -17.381 10.326 -27.295 1.00 73.19 312 LYS A O 1
ATOM 2526 N N . ILE A 1 313 ? -15.478 9.292 -27.906 1.00 70.12 313 ILE A N 1
ATOM 2527 C CA . ILE A 1 313 ? -14.858 10.457 -28.535 1.00 70.12 313 ILE A CA 1
ATOM 2528 C C . ILE A 1 313 ? -15.291 10.471 -29.995 1.00 70.12 313 ILE A C 1
ATOM 2530 O O . ILE A 1 313 ? -15.148 9.469 -30.697 1.00 70.12 313 ILE A O 1
ATOM 2534 N N . GLU A 1 314 ? -15.844 11.588 -30.448 1.00 68.19 314 GLU A N 1
ATOM 2535 C CA . GLU A 1 314 ? -16.214 11.778 -31.845 1.00 68.19 314 GLU A CA 1
ATOM 2536 C C . GLU A 1 314 ? -15.006 12.359 -32.599 1.00 68.19 314 GLU A C 1
ATOM 2538 O O . GLU A 1 314 ? -14.760 13.564 -32.602 1.00 68.19 314 GLU A O 1
ATOM 2543 N N . THR A 1 315 ? -14.207 11.485 -33.218 1.00 56.56 315 THR A N 1
ATOM 2544 C CA . THR A 1 315 ? -12.971 11.852 -33.938 1.00 56.56 315 THR A CA 1
ATOM 2545 C C . THR A 1 315 ? -13.202 12.844 -35.084 1.00 56.56 315 THR A C 1
ATOM 2547 O O . THR A 1 315 ? -12.313 13.629 -35.391 1.00 56.56 315 THR A O 1
ATOM 2550 N N . GLU A 1 316 ? -14.402 12.882 -35.676 1.00 53.25 316 GLU A N 1
ATOM 2551 C CA . GLU A 1 316 ? -14.776 13.876 -36.698 1.00 53.25 316 GLU A CA 1
ATOM 2552 C C . GLU A 1 316 ? -15.127 15.260 -36.120 1.00 53.25 316 GLU A C 1
ATOM 2554 O O . GLU A 1 316 ? -15.069 16.252 -36.845 1.00 53.25 316 GLU A O 1
ATOM 2559 N N . ALA A 1 317 ? -15.495 15.358 -34.836 1.00 50.62 317 ALA A N 1
ATOM 2560 C CA . ALA A 1 317 ? -15.758 16.633 -34.164 1.00 50.62 317 ALA A CA 1
ATOM 2561 C C . ALA A 1 317 ? -14.465 17.283 -33.648 1.00 50.62 317 ALA A C 1
ATOM 2563 O O . ALA A 1 317 ? -14.347 18.503 -33.682 1.00 50.62 317 ALA A O 1
ATOM 2564 N N . ALA A 1 318 ? -13.473 16.474 -33.256 1.00 45.16 318 ALA A N 1
ATOM 2565 C CA . ALA A 1 318 ? -12.141 16.941 -32.861 1.00 45.16 318 ALA A CA 1
ATOM 2566 C C . ALA A 1 318 ? -11.350 17.602 -34.012 1.00 45.16 318 ALA A C 1
ATOM 2568 O O . ALA A 1 318 ? -10.430 18.366 -33.752 1.00 45.16 318 ALA A O 1
ATOM 2569 N N . LEU A 1 319 ? -11.724 17.327 -35.270 1.00 42.47 319 LEU A N 1
ATOM 2570 C CA . LEU A 1 319 ? -11.106 17.874 -36.487 1.00 42.47 319 LEU A CA 1
ATOM 2571 C C . LEU A 1 319 ? -11.876 19.068 -37.092 1.00 42.47 319 LEU A C 1
ATOM 2573 O O . LEU A 1 319 ? -11.509 19.551 -38.164 1.00 42.47 319 LEU A O 1
ATOM 2577 N N . LYS A 1 320 ? -12.970 19.531 -36.468 1.00 43.16 320 LYS A N 1
ATOM 2578 C CA . LYS A 1 320 ? -13.717 20.706 -36.947 1.00 43.16 320 LYS A CA 1
ATOM 2579 C C . LYS A 1 320 ? -13.107 21.984 -36.371 1.00 43.16 320 LYS A C 1
ATOM 2581 O O . LYS A 1 320 ? -13.227 22.239 -35.178 1.00 43.16 320 LYS A O 1
ATOM 2586 N N . GLU A 1 321 ? -12.493 22.784 -37.242 1.00 45.97 321 GLU A N 1
ATOM 2587 C CA . GLU A 1 321 ? -12.055 24.150 -36.938 1.00 45.97 321 GLU A CA 1
ATOM 2588 C C . GLU A 1 321 ? -13.238 25.022 -36.473 1.00 45.97 321 GLU A C 1
ATOM 2590 O O . GLU A 1 321 ? -14.261 25.104 -37.154 1.00 45.97 321 GLU A O 1
ATOM 2595 N N . ASP A 1 322 ? -13.027 25.661 -35.317 1.00 40.94 322 ASP A N 1
ATOM 2596 C CA . ASP A 1 322 ? -13.791 26.703 -34.615 1.00 40.94 322 ASP A CA 1
ATOM 2597 C C . ASP A 1 322 ? -15.307 26.506 -34.357 1.00 40.94 322 ASP A C 1
ATOM 2599 O O . ASP A 1 322 ? -16.105 26.268 -35.270 1.00 40.94 322 ASP A O 1
ATOM 2603 N N . PRO A 1 323 ? -15.785 26.738 -33.112 1.00 36.97 323 PRO A N 1
ATOM 2604 C CA . PRO A 1 323 ? -17.209 26.911 -32.872 1.00 36.97 323 PRO A CA 1
ATOM 2605 C C . PRO A 1 323 ? -17.678 28.257 -33.462 1.00 36.97 323 PRO A C 1
ATOM 2607 O O . PRO A 1 323 ? -16.942 29.247 -33.421 1.00 36.97 323 PRO A O 1
ATOM 2610 N N . PRO A 1 324 ? -18.912 28.344 -33.994 1.00 37.75 324 PRO A N 1
ATOM 2611 C CA . PRO A 1 324 ? -19.425 29.589 -34.545 1.00 37.75 324 PRO A CA 1
ATOM 2612 C C . PRO A 1 324 ? -19.510 30.646 -33.442 1.00 37.75 324 PRO A C 1
ATOM 2614 O O . PRO A 1 324 ? -20.103 30.413 -32.388 1.00 37.75 324 PRO A O 1
ATOM 2617 N N . ALA A 1 325 ? -18.926 31.813 -33.712 1.00 38.69 325 ALA A N 1
ATOM 2618 C CA . ALA A 1 325 ? -18.998 32.968 -32.833 1.00 38.69 325 ALA A CA 1
ATOM 2619 C C . ALA A 1 325 ? -20.463 33.351 -32.568 1.00 38.69 325 ALA A C 1
ATOM 2621 O O . ALA A 1 325 ? -21.198 33.652 -33.511 1.00 38.69 325 ALA A O 1
ATOM 2622 N N . ASN A 1 326 ? -20.854 33.371 -31.292 1.00 37.47 326 ASN A N 1
ATOM 2623 C CA . ASN A 1 326 ? -22.035 34.073 -30.792 1.00 37.47 326 ASN A CA 1
ATOM 2624 C C . ASN A 1 326 ? -21.689 34.830 -29.515 1.00 37.47 326 ASN A C 1
ATOM 2626 O O . ASN A 1 326 ? -21.147 34.189 -28.586 1.00 37.47 326 ASN A O 1
#

Sequence (326 aa):
MEYIEGELLMKQWNPLVSDEAEGAVEDLKKVIDPIVDFQDKLLSVTFNKSGSLYFFDDVDVTNQGVTPYEGEENPLLKDRWRIGPSVEKHFAKNKNKLSEKEIAQYNGPWDAEKPLDLVTSVADVELANLKNRLALAQADAGTFVAYQGAKIYNLQEDIPDYDKLDEVDKQQYQFMYYKTRNERLWEHALNDRKHDLIAVASPHIKVLKSPYVQALEFKNDKDHLYVEGSIVQLQAMWEAYVANGICNATESEFPIKYSADYLDQHQKDLEEYQMEIVSSPFAATGGWVPHDMFVQLKEQGIIVEDASGNYKIETEAALKEDPPAN

Secondary structure (DSSP, 8-state):
--------GGGG--TTS-TTSTTHHHHHHHHHHHHHHHHHHHHT---SEESEEEEGGGS-HHHHTS-SSS----TTTTTTEEEES---HHHHTT-TTS-HHHHTTTS--EETT-HHHHHHHHHHHHHHHHHHHHHHHHHTSSTTT---S---S-HHHHSTTGGGS-HHHHHHHHHHHHHHHHHHHHHHHHHHH-GGGGGTT-HHHHHHHHHHHHHHT--SGGGHHHHHHHHHHHHTTHHHHHHTTSSS---SS-SS---HHHHHHHHHHHHHHHHHHHHSTTTTTTT---HHHHHHHHHTTSEEE-TTS-EEE-TTTTT---PPP-

Foldseek 3Di:
DDDDDDDDLVVLDDPPDDPPDPCNVVSVCSNVVVVVVVVCVVVVFDFQWDADKDFLVPADPVFNPDDRGPDDPDPVCVRGITGHFHPDCLLPPPLPLDDPVRSRVLRDGGGPVCPVSNVVSSVVSVVVSVVSVVVCCLLPVADVLHQPDDADQDQPPPPPPLVVDDPVVVVLVVVRNNSNVSSVVSVVVCCVPPVVSVVSVDPVVCLVCQLVVLVVVDDDPLSVLSSVVSLVVCQVCQLVCCVVVVDPDVDSHRPDDDDPVRVVVSVVSVVVVVVVCSLDPCSVVVPDDPPVVVVVCVVQVQWDQDPVRDIDGDSVSVPDPDDDDD

pLDDT: mean 78.83, std 13.29, range [36.97, 94.75]

Organism: NCBI:txid2478898

Radius of gyration: 32.8 Å; chains: 1; bounding box: 68×57×86 Å

InterPro domains:
  IPR051035 Mitochondrial inheritance protein 9 [PTHR36091] (143-318)